Protein AF-A0A9W6Q7C3-F1 (afdb_monomer_lite)

Sequence (331 aa):
MDRQVQKTAARTGPAPRRAGKPLEFAGPAHHTVRRTAPSGGPDRRAARRWQTGAPGVTESTPYDAERSAFTRAALARLALSDTGVDLAGAASNLAITRFDDQTGPGGRVSEAAGLRAVADRLLTRAVVFERERGSSWEQIAHYLGTDPADARERFTPALDRWERAFEEPYRLDGTGRKRVPQLPTAAYDPETACRRLDLSVRLRTFVRDEHPVSGALRPGPPPGSEPPDHDLDGLVRRRSLAAFLHLLAEYARDFTATDWDAAAAHVRSTDEDDPGTWDTHPVRAASGSLRVRLANVTRDADLVRVVVTGATDAELGLRIDTLFGALGPCS

Structure (mmCIF, N/CA/C/O backbone):
data_AF-A0A9W6Q7C3-F1
#
_entry.id   AF-A0A9W6Q7C3-F1
#
loop_
_atom_site.group_PDB
_atom_site.id
_atom_site.type_symbol
_atom_site.label_atom_id
_atom_site.label_alt_id
_atom_site.label_comp_id
_atom_site.label_asym_id
_atom_site.label_entity_id
_atom_site.label_seq_id
_atom_site.pdbx_PDB_ins_code
_atom_site.Cartn_x
_atom_site.Cartn_y
_atom_site.Cartn_z
_atom_site.occupancy
_atom_site.B_iso_or_equiv
_atom_site.auth_seq_id
_atom_site.auth_comp_id
_atom_site.auth_asym_id
_atom_site.auth_atom_id
_atom_site.pdbx_PDB_model_num
ATOM 1 N N . MET A 1 1 ? -31.586 -79.348 35.096 1.00 40.94 1 MET A N 1
ATOM 2 C CA . MET A 1 1 ? -30.249 -79.887 34.772 1.00 40.94 1 MET A CA 1
ATOM 3 C C . MET A 1 1 ? -29.657 -78.904 33.781 1.00 40.94 1 MET A C 1
ATOM 5 O O . MET A 1 1 ? -30.324 -78.657 32.792 1.00 40.94 1 MET A O 1
ATOM 9 N N . ASP A 1 2 ? -28.542 -78.210 33.939 1.00 43.88 2 ASP A N 1
ATOM 10 C CA . ASP A 1 2 ? -27.482 -78.040 34.941 1.00 43.88 2 ASP A CA 1
ATOM 11 C C . ASP A 1 2 ? -26.699 -76.797 34.423 1.00 43.88 2 ASP A C 1
ATOM 13 O O . ASP A 1 2 ? -26.680 -76.567 33.216 1.00 43.88 2 ASP A O 1
ATOM 17 N N . ARG A 1 3 ? -26.290 -75.820 35.255 1.00 46.16 3 ARG A N 1
ATOM 18 C CA . ARG A 1 3 ? -24.874 -75.535 35.624 1.00 46.16 3 ARG A CA 1
ATOM 19 C C . ARG A 1 3 ? -23.889 -75.617 34.436 1.00 46.16 3 ARG A C 1
ATOM 21 O O . ARG A 1 3 ? -23.856 -76.626 33.760 1.00 46.16 3 ARG A O 1
ATOM 28 N N . GLN A 1 4 ? -22.966 -74.700 34.139 1.00 46.66 4 GLN A N 1
ATOM 29 C CA . GLN A 1 4 ? -22.159 -73.708 34.877 1.00 46.66 4 GLN A CA 1
ATOM 30 C C . GLN A 1 4 ? -21.186 -73.129 33.784 1.00 46.66 4 GLN A C 1
ATOM 32 O O . GLN A 1 4 ? -20.814 -73.882 32.894 1.00 46.66 4 GLN A O 1
ATOM 37 N N . VAL A 1 5 ? -20.827 -71.835 33.659 1.00 45.28 5 VAL A N 1
ATOM 38 C CA . VAL A 1 5 ? -19.767 -71.058 34.369 1.00 45.28 5 VAL A CA 1
ATOM 39 C C . VAL A 1 5 ? -18.721 -70.434 33.419 1.00 45.28 5 VAL A C 1
ATOM 41 O O . VAL A 1 5 ? -18.172 -71.115 32.565 1.00 45.28 5 VAL A O 1
ATOM 44 N N . GLN A 1 6 ? -18.387 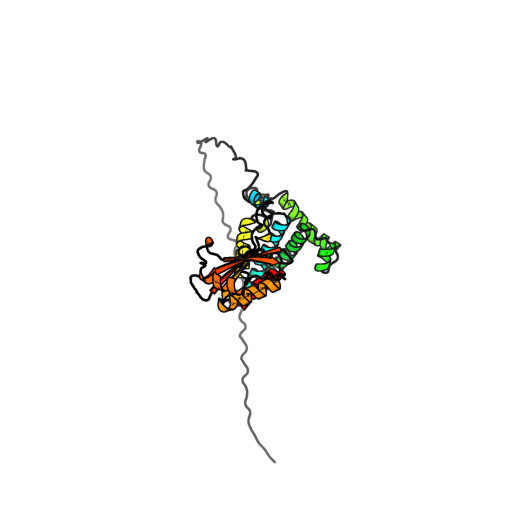-69.164 33.732 1.00 44.72 6 GLN A N 1
ATOM 45 C CA . GLN A 1 6 ? -17.181 -68.359 33.413 1.00 44.72 6 GLN A CA 1
ATOM 46 C C . GLN A 1 6 ? -17.011 -67.844 31.966 1.00 44.72 6 GLN A C 1
ATOM 48 O O . GLN A 1 6 ? -17.284 -68.544 31.011 1.00 44.72 6 GLN A O 1
ATOM 53 N N . LYS A 1 7 ? -16.539 -66.611 31.718 1.00 49.69 7 LYS A N 1
ATOM 54 C CA . LYS A 1 7 ? -15.504 -65.861 32.449 1.00 49.69 7 LYS A CA 1
ATOM 55 C C . LYS A 1 7 ? -15.612 -64.345 32.195 1.00 49.69 7 LYS A C 1
ATOM 57 O O . LYS A 1 7 ? -15.705 -63.891 31.061 1.00 49.69 7 LYS A O 1
ATOM 62 N N . THR A 1 8 ? -15.561 -63.589 33.283 1.00 43.22 8 THR A N 1
ATOM 63 C CA . THR A 1 8 ? -15.453 -62.131 33.397 1.00 43.22 8 THR A CA 1
ATOM 64 C C . THR A 1 8 ? -14.045 -61.642 33.033 1.00 43.22 8 THR A C 1
ATOM 66 O O . THR A 1 8 ? -13.059 -62.230 33.472 1.00 43.22 8 THR A O 1
ATOM 69 N N . ALA A 1 9 ? -13.942 -60.518 32.318 1.00 47.72 9 ALA A N 1
ATOM 70 C CA . ALA A 1 9 ? -12.730 -59.698 32.249 1.00 47.72 9 ALA A CA 1
ATOM 71 C C . ALA A 1 9 ? -13.115 -58.223 32.437 1.00 47.72 9 ALA A C 1
ATOM 73 O O . ALA A 1 9 ? -13.759 -57.610 31.588 1.00 47.72 9 ALA A O 1
ATOM 74 N N . ALA A 1 10 ? -12.754 -57.689 33.603 1.00 42.75 10 ALA A N 1
ATOM 75 C CA . ALA A 1 10 ? -12.946 -56.305 34.000 1.00 42.75 10 ALA A CA 1
ATOM 76 C C . ALA A 1 10 ? -11.909 -55.406 33.310 1.00 42.75 10 ALA A C 1
ATOM 78 O O . ALA A 1 10 ? -10.711 -55.680 33.367 1.00 42.75 10 ALA A O 1
ATOM 79 N N . ARG A 1 11 ? -12.367 -54.317 32.682 1.00 48.41 11 ARG A N 1
ATOM 80 C CA . ARG A 1 11 ? -11.516 -53.215 32.223 1.00 48.41 11 ARG A CA 1
ATOM 81 C C . ARG A 1 11 ? -11.550 -52.099 33.264 1.00 48.41 11 ARG A C 1
ATOM 83 O O . ARG A 1 11 ? -12.599 -51.550 33.585 1.00 48.41 11 ARG A O 1
ATOM 90 N N . THR A 1 12 ? -10.370 -51.825 33.788 1.00 53.56 12 THR A N 1
ATOM 91 C CA . THR A 1 12 ? -9.989 -50.802 34.758 1.00 53.56 12 THR A CA 1
ATOM 92 C C . THR A 1 12 ? -10.320 -49.401 34.236 1.00 53.56 12 THR A C 1
ATOM 94 O O . THR A 1 12 ? -9.837 -49.001 33.178 1.00 53.56 12 THR A O 1
ATOM 97 N N . GLY A 1 13 ? -11.145 -48.653 34.972 1.00 50.62 13 GLY A N 1
ATOM 98 C CA . GLY A 1 13 ? -11.380 -47.225 34.739 1.00 50.62 13 GLY A CA 1
ATOM 99 C C . GLY A 1 13 ? -10.267 -46.353 35.347 1.00 50.62 13 GLY A C 1
ATOM 100 O O . GLY A 1 13 ? -9.617 -46.783 36.304 1.00 50.62 13 GLY A O 1
ATOM 101 N N . PRO A 1 14 ? -10.022 -45.141 34.815 1.00 56.47 14 PRO A N 1
ATOM 102 C CA . PRO A 1 14 ? -9.002 -44.238 35.337 1.00 56.47 14 PRO A CA 1
ATOM 103 C C . PRO A 1 14 ? -9.460 -43.525 36.621 1.00 56.47 14 PRO A C 1
ATOM 105 O O . PRO A 1 14 ? -10.625 -43.170 36.786 1.00 56.47 14 PRO A O 1
ATOM 108 N N . ALA A 1 15 ? -8.502 -43.317 37.526 1.00 57.41 15 ALA A N 1
ATOM 109 C CA . ALA A 1 15 ? -8.672 -42.704 38.840 1.00 57.41 15 ALA A CA 1
ATOM 110 C C . ALA A 1 15 ? -9.066 -41.208 38.783 1.00 57.41 15 ALA A C 1
ATOM 112 O O . ALA A 1 15 ? -8.636 -40.491 37.874 1.00 57.41 15 ALA A O 1
ATOM 113 N N . PRO A 1 16 ? -9.816 -40.695 39.779 1.00 56.34 16 PRO A N 1
ATOM 114 C CA . PRO A 1 16 ? -10.181 -39.284 39.854 1.00 56.34 16 PRO A CA 1
ATOM 115 C C . PRO A 1 16 ? -8.985 -38.404 40.251 1.00 56.34 16 PRO A C 1
ATOM 117 O O . PRO A 1 16 ? -8.238 -38.698 41.188 1.00 56.34 16 PRO A O 1
ATOM 120 N N . ARG A 1 17 ? -8.821 -37.287 39.532 1.00 56.41 17 ARG A N 1
ATOM 121 C CA . ARG A 1 17 ? -7.834 -36.241 39.826 1.00 56.41 17 ARG A CA 1
ATOM 122 C C . ARG A 1 17 ? -8.166 -35.556 41.155 1.00 56.41 17 ARG A C 1
ATOM 124 O O . ARG A 1 17 ? -9.293 -35.125 41.379 1.00 56.41 17 ARG A O 1
ATOM 131 N N . ARG A 1 18 ? -7.151 -35.443 42.017 1.00 53.62 18 ARG A N 1
ATOM 132 C CA . ARG A 1 18 ? -7.185 -34.707 43.287 1.00 53.62 18 ARG A CA 1
ATOM 133 C C . ARG A 1 18 ? -7.534 -33.234 43.054 1.00 53.62 18 ARG A C 1
ATOM 135 O O . ARG A 1 18 ? -6.877 -32.563 42.262 1.00 53.62 18 ARG A O 1
ATOM 142 N N . ALA A 1 19 ? -8.515 -32.743 43.805 1.00 47.94 19 ALA A N 1
ATOM 143 C CA . ALA A 1 19 ? -8.801 -31.326 43.965 1.00 47.94 19 ALA A CA 1
ATOM 144 C C . ALA A 1 19 ? -7.599 -30.624 44.628 1.00 47.94 19 ALA A C 1
ATOM 146 O O . ALA A 1 19 ? -7.214 -30.954 45.752 1.00 47.94 19 ALA A O 1
ATOM 147 N N . GLY A 1 20 ? -6.981 -29.691 43.903 1.00 50.91 20 GLY A N 1
ATOM 148 C CA . GLY A 1 20 ? -5.984 -28.768 44.437 1.00 50.91 20 GLY A CA 1
ATOM 149 C C . GLY A 1 20 ? -6.662 -27.667 45.252 1.00 50.91 20 GLY A C 1
ATOM 150 O O . GLY A 1 20 ? -7.715 -27.164 44.869 1.00 50.91 20 GLY A O 1
ATOM 151 N N . LYS A 1 21 ? -6.057 -27.328 46.393 1.00 53.25 21 LYS A N 1
ATOM 152 C CA . LYS A 1 21 ? -6.474 -26.243 47.289 1.00 53.25 21 LYS A CA 1
ATOM 153 C C . LYS A 1 21 ? -6.472 -24.883 46.564 1.00 53.25 21 LYS A C 1
ATOM 155 O O . LYS A 1 21 ? -5.602 -24.669 45.719 1.00 53.25 21 LYS A O 1
ATOM 160 N N . PRO A 1 22 ? -7.370 -23.951 46.925 1.00 46.97 22 PRO A N 1
ATOM 161 C CA . PRO A 1 22 ? -7.311 -22.582 46.431 1.00 46.97 22 PRO A CA 1
ATOM 162 C C . PRO A 1 22 ? -6.083 -21.866 47.012 1.00 46.97 22 PRO A C 1
ATOM 164 O O . PRO A 1 22 ? -5.857 -21.895 48.221 1.00 46.97 22 PRO A O 1
ATOM 167 N N . LEU A 1 23 ? -5.283 -21.245 46.140 1.00 50.22 23 LEU A N 1
ATOM 168 C CA . LEU A 1 23 ? -4.276 -20.265 46.538 1.00 50.22 23 LEU A CA 1
ATOM 169 C C . LEU A 1 23 ? -4.989 -18.963 46.918 1.00 50.22 23 LEU A C 1
ATOM 171 O O . LEU A 1 23 ? -5.659 -18.348 46.089 1.00 50.22 23 LEU A O 1
ATOM 175 N N . GLU A 1 24 ? -4.826 -18.554 48.173 1.00 40.66 24 GLU A N 1
ATOM 176 C CA . GLU A 1 24 ? -5.159 -17.215 48.647 1.00 40.66 24 GLU A CA 1
ATOM 177 C C . GLU A 1 24 ? -4.261 -16.184 47.949 1.00 40.66 24 GLU A C 1
ATOM 179 O O . GLU A 1 24 ? -3.032 -16.233 48.036 1.00 40.66 24 GLU A O 1
ATOM 184 N N . PHE A 1 25 ? -4.884 -15.241 47.242 1.00 39.59 25 PHE A N 1
ATOM 185 C CA . PHE A 1 25 ? -4.223 -14.063 46.694 1.00 39.59 25 PHE A CA 1
ATOM 186 C C . PHE A 1 25 ? -4.007 -13.038 47.815 1.00 39.59 25 PHE A C 1
ATOM 188 O O . PHE A 1 25 ? -4.939 -12.352 48.233 1.00 39.59 25 PHE A O 1
ATOM 195 N N . ALA A 1 26 ? -2.766 -12.913 48.283 1.00 42.91 26 ALA A N 1
ATOM 196 C CA . ALA A 1 26 ? -2.329 -11.768 49.070 1.00 42.91 26 ALA A CA 1
ATOM 197 C C . ALA A 1 26 ? -2.206 -10.540 48.148 1.00 42.91 26 ALA A C 1
ATOM 199 O O . ALA A 1 26 ? -1.425 -10.539 47.195 1.00 42.91 26 ALA A O 1
ATOM 200 N N . GLY A 1 27 ? -3.010 -9.506 48.411 1.00 46.41 27 GLY A N 1
ATOM 201 C CA . GLY A 1 27 ? -2.944 -8.225 47.707 1.00 46.41 27 GLY A CA 1
ATOM 202 C C . GLY A 1 27 ? -1.646 -7.456 48.004 1.00 46.41 27 GLY A C 1
ATOM 203 O O . GLY A 1 27 ? -1.038 -7.654 49.059 1.00 46.41 27 GLY A O 1
ATOM 204 N N . PRO A 1 28 ? -1.197 -6.567 47.100 1.00 50.09 28 PRO A N 1
ATOM 205 C CA . PRO A 1 28 ? 0.040 -5.824 47.290 1.00 50.09 28 PRO A CA 1
ATOM 206 C C . PRO A 1 28 ? -0.127 -4.727 48.349 1.00 50.09 28 PRO A C 1
ATOM 208 O O . PRO A 1 28 ? -1.003 -3.866 48.261 1.00 50.09 28 PRO A O 1
ATOM 211 N N . ALA A 1 29 ? 0.756 -4.754 49.347 1.00 39.66 29 ALA A N 1
ATOM 212 C CA . ALA A 1 29 ? 0.893 -3.723 50.362 1.00 39.66 29 ALA A CA 1
ATOM 213 C C . ALA A 1 29 ? 1.388 -2.403 49.742 1.00 39.66 29 ALA A C 1
ATOM 215 O O . ALA A 1 29 ? 2.402 -2.355 49.044 1.00 39.66 29 ALA A O 1
ATOM 216 N N . HIS A 1 30 ? 0.678 -1.316 50.039 1.00 38.28 30 HIS A N 1
ATOM 217 C CA . HIS A 1 30 ? 1.091 0.046 49.727 1.00 38.28 30 HIS A CA 1
ATOM 218 C C . HIS A 1 30 ? 2.340 0.422 50.540 1.00 38.28 30 HIS A C 1
ATOM 220 O O . HIS A 1 30 ? 2.262 0.659 51.745 1.00 38.28 30 HIS A O 1
ATOM 226 N N . HIS A 1 31 ? 3.495 0.519 49.880 1.00 37.47 31 HIS A N 1
ATOM 227 C CA . HIS A 1 31 ? 4.683 1.150 50.451 1.00 37.47 31 HIS A CA 1
ATOM 228 C C . HIS A 1 31 ? 4.588 2.675 50.317 1.00 37.47 31 HIS A C 1
ATOM 230 O O . HIS A 1 31 ? 4.882 3.260 49.275 1.00 37.47 31 HIS A O 1
ATOM 236 N N . THR A 1 32 ? 4.192 3.331 51.404 1.00 37.19 32 THR A N 1
ATOM 237 C CA . THR A 1 32 ? 4.234 4.786 51.566 1.00 37.19 32 THR A CA 1
ATOM 238 C C . THR A 1 32 ? 5.675 5.221 51.849 1.00 37.19 32 THR A C 1
ATOM 240 O O . THR A 1 32 ? 6.162 5.124 52.975 1.00 37.19 32 THR A O 1
ATOM 243 N N . VAL A 1 33 ? 6.388 5.705 50.829 1.00 40.78 33 VAL A N 1
ATOM 244 C CA . VAL A 1 33 ? 7.711 6.322 51.008 1.00 40.78 33 VAL A CA 1
ATOM 245 C C . VAL A 1 33 ? 7.526 7.769 51.470 1.00 40.78 33 VAL A C 1
ATOM 247 O O . VAL A 1 33 ? 7.182 8.659 50.692 1.00 40.78 33 VAL A O 1
ATOM 250 N N . ARG A 1 34 ? 7.765 8.006 52.764 1.00 36.94 34 ARG A N 1
ATOM 251 C CA . ARG A 1 34 ? 7.947 9.339 53.359 1.00 36.94 34 ARG A CA 1
ATOM 252 C C . ARG A 1 34 ? 9.206 9.981 52.763 1.00 36.94 34 ARG A C 1
ATOM 254 O O . ARG A 1 34 ? 10.316 9.547 53.057 1.00 36.94 34 ARG A O 1
ATOM 261 N N . ARG A 1 35 ? 9.043 11.031 51.955 1.00 38.56 35 ARG A N 1
ATOM 262 C CA . ARG A 1 35 ? 10.139 11.924 51.553 1.00 38.56 35 ARG A CA 1
ATOM 263 C C . ARG A 1 35 ? 10.330 13.008 52.611 1.00 38.56 35 ARG A C 1
ATOM 265 O O . ARG A 1 35 ? 9.466 13.856 52.806 1.00 38.56 35 ARG A O 1
ATOM 272 N N . THR A 1 36 ? 11.469 12.952 53.285 1.00 41.41 36 THR A N 1
ATOM 273 C CA . THR A 1 36 ? 12.024 14.015 54.121 1.00 41.41 36 THR A CA 1
ATOM 274 C C . THR A 1 36 ? 12.584 15.134 53.239 1.00 41.41 36 THR A C 1
ATOM 276 O O . THR A 1 36 ? 13.289 14.884 52.262 1.00 41.41 36 THR A O 1
ATOM 279 N N . ALA A 1 37 ? 12.241 16.376 53.573 1.00 42.88 37 ALA A N 1
ATOM 280 C CA . ALA A 1 37 ? 12.809 17.579 52.974 1.00 42.88 37 ALA A CA 1
ATOM 281 C C . ALA A 1 37 ? 14.148 17.929 53.645 1.00 42.88 37 ALA A C 1
ATOM 283 O O . ALA A 1 37 ? 14.237 17.821 54.869 1.00 42.88 37 ALA A O 1
ATOM 284 N N . PRO A 1 38 ? 15.151 18.433 52.905 1.00 52.22 38 PRO A N 1
ATOM 285 C CA . PRO A 1 38 ? 16.214 19.221 53.497 1.00 52.22 38 PRO A CA 1
ATOM 286 C C . PRO A 1 38 ? 15.964 20.716 53.266 1.00 52.22 38 PRO A C 1
ATOM 288 O O . PRO A 1 38 ? 15.917 21.214 52.142 1.00 52.22 38 PRO A O 1
ATOM 291 N N . SER A 1 39 ? 15.817 21.423 54.382 1.00 39.31 39 SER A N 1
ATOM 292 C CA . SER A 1 39 ? 16.009 22.862 54.524 1.00 39.31 39 SER A CA 1
ATOM 293 C C . SER A 1 39 ? 17.501 23.202 54.461 1.00 39.31 39 SER A C 1
ATOM 295 O O . SER A 1 39 ? 18.286 22.576 55.174 1.00 39.31 39 SER A O 1
ATOM 297 N N . GLY A 1 40 ? 17.893 24.230 53.705 1.00 39.06 40 GLY A N 1
ATOM 298 C CA . GLY A 1 40 ? 19.254 24.762 53.806 1.00 39.06 40 GLY A CA 1
ATOM 299 C C . GLY A 1 40 ? 19.639 25.806 52.761 1.00 39.06 40 GLY A C 1
ATOM 300 O O . GLY A 1 40 ? 20.277 25.455 51.784 1.00 39.06 40 GLY A O 1
ATOM 301 N N . GLY A 1 41 ? 19.297 27.071 53.038 1.00 37.16 41 GLY A N 1
ATOM 302 C CA . GLY A 1 41 ? 20.214 28.224 52.961 1.00 37.16 41 GLY A CA 1
ATOM 303 C C . GLY A 1 41 ? 20.676 28.770 51.594 1.00 37.16 41 GLY A C 1
ATOM 304 O O . GLY A 1 41 ? 20.853 28.016 50.648 1.00 37.16 41 GLY A O 1
ATOM 305 N N . PRO A 1 42 ? 20.885 30.098 51.472 1.00 46.84 42 PRO A N 1
ATOM 306 C CA . PRO A 1 42 ? 21.023 30.786 50.191 1.00 46.84 42 PRO A CA 1
ATOM 307 C C . PRO A 1 42 ? 22.484 30.878 49.739 1.00 46.84 42 PRO A C 1
ATOM 309 O O . PRO A 1 42 ? 23.350 31.206 50.547 1.00 46.84 42 PRO A O 1
ATOM 312 N N . ASP A 1 43 ? 22.743 30.726 48.437 1.00 43.03 43 ASP A N 1
ATOM 313 C CA . ASP A 1 43 ? 24.004 31.189 47.857 1.00 43.03 43 ASP A CA 1
ATOM 314 C C . ASP A 1 43 ? 23.776 32.129 46.668 1.00 43.03 43 ASP A C 1
ATOM 316 O O . ASP A 1 43 ? 23.115 31.824 45.672 1.00 43.03 43 ASP A O 1
ATOM 320 N N . ARG A 1 44 ? 24.308 33.337 46.844 1.00 46.81 44 ARG A N 1
ATOM 321 C CA . ARG A 1 44 ? 24.350 34.428 45.882 1.00 46.81 44 ARG A CA 1
ATOM 322 C C . ARG A 1 44 ? 25.699 34.330 45.182 1.00 46.81 44 ARG A C 1
ATOM 324 O O . ARG A 1 44 ? 26.692 34.676 45.810 1.00 46.81 44 ARG A O 1
ATOM 331 N N . ARG A 1 45 ? 25.718 33.995 43.886 1.00 40.25 45 ARG A N 1
ATOM 332 C CA . ARG A 1 45 ? 26.625 34.537 42.840 1.00 40.25 45 ARG A CA 1
ATOM 333 C C . ARG A 1 45 ? 26.620 33.628 41.611 1.00 40.25 45 ARG A C 1
ATOM 335 O O . ARG A 1 45 ? 27.275 32.600 41.593 1.00 40.25 45 ARG A O 1
ATOM 342 N N . ALA A 1 46 ? 25.930 34.069 40.563 1.00 40.12 46 ALA A N 1
ATOM 343 C CA . ALA A 1 46 ? 26.412 34.076 39.177 1.00 40.12 46 ALA A CA 1
ATOM 344 C C . ALA A 1 46 ? 25.241 34.479 38.279 1.00 40.12 46 ALA A C 1
ATOM 346 O O . ALA A 1 46 ? 24.543 33.647 37.706 1.00 40.12 46 ALA A O 1
ATOM 347 N N . ALA A 1 47 ? 25.035 35.789 38.150 1.00 40.78 47 ALA A N 1
ATOM 348 C CA . ALA A 1 47 ? 24.246 36.356 37.071 1.00 40.78 47 ALA A CA 1
ATOM 349 C C . ALA A 1 47 ? 24.984 36.118 35.741 1.00 40.78 47 ALA A C 1
ATOM 351 O O . ALA A 1 47 ? 25.627 37.011 35.198 1.00 40.78 47 ALA A O 1
ATOM 352 N N . ARG A 1 48 ? 24.908 34.893 35.210 1.00 39.78 48 ARG A N 1
ATOM 353 C CA . ARG A 1 48 ? 25.039 34.678 33.771 1.00 39.78 48 ARG A CA 1
ATOM 354 C C . ARG A 1 48 ? 23.685 35.017 33.184 1.00 39.78 48 ARG A C 1
ATOM 356 O O . ARG A 1 48 ? 22.737 34.244 33.257 1.00 39.78 48 ARG A O 1
ATOM 363 N N . ARG A 1 49 ? 23.616 36.241 32.671 1.00 37.56 49 ARG A N 1
ATOM 364 C CA . ARG A 1 49 ? 22.628 36.719 31.712 1.00 37.56 49 ARG A CA 1
ATOM 365 C C . ARG A 1 49 ? 22.593 35.714 30.556 1.00 37.56 49 ARG A C 1
ATOM 367 O O . ARG A 1 49 ? 23.364 35.832 29.610 1.00 37.56 49 ARG A O 1
ATOM 374 N N . TRP A 1 50 ? 21.742 34.698 30.670 1.00 39.38 50 TRP A N 1
ATOM 375 C CA . TRP A 1 50 ? 21.307 33.909 29.531 1.00 39.38 50 TRP A CA 1
ATOM 376 C C . TRP A 1 50 ? 20.573 34.889 28.633 1.00 39.38 50 TRP A C 1
ATOM 378 O O . TRP A 1 50 ? 19.491 35.369 28.967 1.00 39.38 50 TRP A O 1
ATOM 388 N N . GLN A 1 51 ? 21.228 35.278 27.546 1.00 37.94 51 GLN A N 1
ATOM 389 C CA . GLN A 1 51 ? 20.548 35.882 26.421 1.00 37.94 51 GLN A CA 1
ATOM 390 C C . GLN A 1 51 ? 19.475 34.878 25.998 1.00 37.94 51 GLN A C 1
ATOM 392 O O . GLN A 1 51 ? 19.767 33.851 25.395 1.00 37.94 51 GLN A O 1
ATOM 397 N N . THR A 1 52 ? 18.231 35.158 26.372 1.00 39.50 52 THR A N 1
ATOM 398 C CA . THR A 1 52 ? 17.024 34.594 25.774 1.00 39.50 52 THR A CA 1
ATOM 399 C C . THR A 1 52 ? 16.924 35.103 24.339 1.00 39.50 52 THR A C 1
ATOM 401 O O . THR A 1 52 ? 16.060 35.903 24.004 1.00 39.50 52 THR A O 1
ATOM 404 N N . GLY A 1 53 ? 17.859 34.679 23.495 1.00 37.72 53 GLY A N 1
ATOM 405 C CA . GLY A 1 53 ? 17.597 34.495 22.082 1.00 37.72 53 GLY A CA 1
ATOM 406 C C . GLY A 1 53 ? 17.095 33.070 21.956 1.00 37.72 53 GLY A C 1
ATOM 407 O O . GLY A 1 53 ? 17.898 32.155 21.798 1.00 37.72 53 GLY A O 1
ATOM 408 N N . ALA A 1 54 ? 15.787 32.863 22.127 1.00 41.97 54 ALA A N 1
ATOM 409 C CA . ALA A 1 54 ? 15.183 31.619 21.676 1.00 41.97 54 ALA A CA 1
ATOM 410 C C . ALA A 1 54 ? 15.555 31.489 20.190 1.00 41.97 54 ALA A C 1
ATOM 412 O O . ALA A 1 54 ? 15.245 32.416 19.435 1.00 41.97 54 ALA A O 1
ATOM 413 N N . PRO A 1 55 ? 16.271 30.433 19.762 1.00 44.97 55 PRO A N 1
ATOM 414 C CA . PRO A 1 55 ? 16.444 30.197 18.341 1.00 44.97 55 PRO A CA 1
ATOM 415 C C . PRO A 1 55 ? 15.036 30.125 17.764 1.00 44.97 55 PRO A C 1
ATOM 417 O O . PRO A 1 55 ? 14.207 29.360 18.266 1.00 44.97 55 PRO A O 1
ATOM 420 N N . GLY A 1 56 ? 14.751 31.006 16.802 1.00 41.78 56 GLY A N 1
ATOM 421 C CA . GLY A 1 56 ? 13.482 31.020 16.098 1.00 41.78 56 GLY A CA 1
ATOM 422 C C . GLY A 1 56 ? 13.180 29.591 15.693 1.00 41.78 56 GLY A C 1
ATOM 423 O O . GLY A 1 56 ? 13.969 28.962 14.990 1.00 41.78 56 GLY A O 1
ATOM 424 N N . VAL A 1 57 ? 12.096 29.054 16.242 1.00 52.44 57 VAL A N 1
ATOM 425 C CA . VAL A 1 57 ? 11.533 27.787 15.811 1.00 52.44 57 VAL A CA 1
ATOM 426 C C . VAL A 1 57 ? 11.358 27.932 14.309 1.00 52.44 57 VAL A C 1
ATOM 428 O O . VAL A 1 57 ? 10.515 28.706 13.868 1.00 52.44 57 VAL A O 1
ATOM 431 N N . THR A 1 58 ? 12.199 27.264 13.529 1.00 47.88 58 THR A N 1
ATOM 432 C CA . THR A 1 58 ? 12.007 27.178 12.088 1.00 47.88 58 THR A CA 1
ATOM 433 C C . THR A 1 58 ? 10.591 26.644 11.877 1.00 47.88 58 THR A C 1
ATOM 435 O O . THR A 1 58 ? 10.263 25.555 12.356 1.00 47.88 58 THR A O 1
ATOM 438 N N . GLU A 1 59 ? 9.726 27.455 11.261 1.00 66.31 59 GLU A N 1
ATOM 439 C CA . GLU A 1 59 ? 8.309 27.132 11.026 1.00 66.31 59 GLU A CA 1
ATOM 440 C C . GLU A 1 59 ? 8.144 25.833 10.229 1.00 66.31 59 GLU A C 1
ATOM 442 O O . GLU A 1 59 ? 7.170 25.115 10.427 1.00 66.31 59 GLU A O 1
ATOM 447 N N . SER A 1 60 ? 9.142 25.489 9.412 1.00 71.75 60 SER A N 1
ATOM 448 C CA . SER A 1 60 ? 9.207 24.259 8.631 1.00 71.75 60 SER A CA 1
ATOM 449 C C . SER A 1 60 ? 10.165 23.245 9.261 1.00 71.75 60 SER A C 1
ATOM 451 O O . SER A 1 60 ? 11.289 23.574 9.650 1.00 71.75 60 SER A O 1
ATOM 453 N N . THR A 1 61 ? 9.740 21.989 9.319 1.00 75.06 61 THR A N 1
ATOM 454 C CA . THR A 1 61 ? 10.589 20.817 9.562 1.00 75.06 61 THR A CA 1
ATOM 455 C C . THR A 1 61 ? 11.082 20.226 8.232 1.00 75.06 61 THR A C 1
ATOM 457 O O . THR A 1 61 ? 10.467 20.481 7.195 1.00 75.06 61 THR A O 1
ATOM 460 N N . PRO A 1 62 ? 12.157 19.410 8.224 1.00 73.50 62 PRO A N 1
ATOM 461 C CA . PRO A 1 62 ? 12.599 18.701 7.015 1.00 73.50 62 PRO A CA 1
ATOM 462 C C . PRO A 1 62 ? 11.502 17.823 6.389 1.00 73.50 62 PRO A C 1
ATOM 464 O O . PRO A 1 62 ? 11.385 17.752 5.169 1.00 73.50 62 PRO A O 1
ATOM 467 N N . TYR A 1 63 ? 10.634 17.242 7.223 1.00 79.69 63 TYR A N 1
ATOM 468 C CA . TYR A 1 63 ? 9.509 16.412 6.789 1.00 79.69 63 TYR A CA 1
ATOM 469 C C . TYR A 1 63 ? 8.456 17.192 5.994 1.00 79.69 63 TYR A C 1
ATOM 471 O O . TYR A 1 63 ? 7.720 16.607 5.207 1.00 79.69 63 TYR A O 1
ATOM 479 N N . ASP A 1 64 ? 8.361 18.512 6.179 1.00 82.00 64 ASP A N 1
ATOM 480 C CA . ASP A 1 64 ? 7.393 19.334 5.449 1.00 82.00 64 ASP A CA 1
ATOM 481 C C . ASP A 1 64 ? 7.787 19.498 3.974 1.00 82.00 64 ASP A C 1
ATOM 483 O O . ASP A 1 64 ? 6.912 19.504 3.108 1.00 82.00 64 ASP A O 1
ATOM 487 N N . ALA A 1 65 ? 9.091 19.561 3.681 1.00 81.88 65 ALA A N 1
ATOM 488 C CA . ALA A 1 65 ? 9.611 19.606 2.315 1.00 81.88 65 ALA A CA 1
ATOM 489 C C . ALA A 1 65 ? 9.468 18.253 1.603 1.00 81.88 65 ALA A C 1
ATOM 491 O O . ALA A 1 65 ? 9.075 18.204 0.443 1.00 81.88 65 ALA A O 1
ATOM 492 N N . GLU A 1 66 ? 9.730 17.146 2.300 1.00 82.62 66 GLU A N 1
ATOM 493 C CA . GLU A 1 66 ? 9.508 15.807 1.743 1.00 82.62 66 GLU A CA 1
ATOM 494 C C . GLU A 1 66 ? 8.019 15.554 1.493 1.00 82.62 66 GLU A C 1
ATOM 496 O O . GLU A 1 66 ? 7.638 15.059 0.438 1.00 82.62 66 GLU A O 1
ATOM 501 N N . ARG A 1 67 ? 7.148 15.951 2.428 1.00 88.38 67 ARG A N 1
ATOM 502 C CA . ARG A 1 67 ? 5.696 15.785 2.296 1.00 88.38 67 ARG A CA 1
ATOM 503 C C . ARG A 1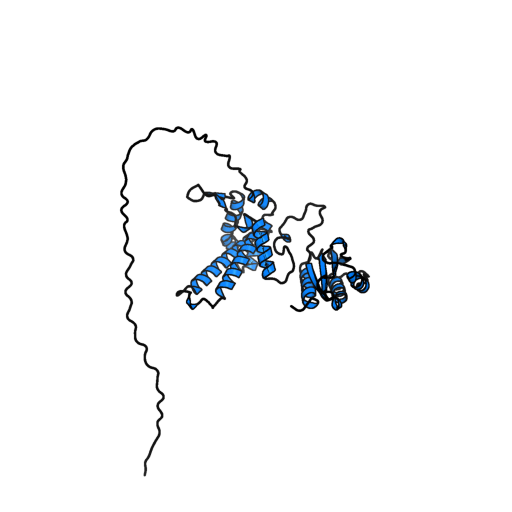 67 ? 5.105 16.605 1.153 1.00 88.38 67 ARG A C 1
ATOM 505 O O . ARG A 1 67 ? 4.185 16.123 0.499 1.00 88.38 67 ARG A O 1
ATOM 512 N N . SER A 1 68 ? 5.611 17.813 0.900 1.00 87.56 68 SER A N 1
ATOM 513 C CA . SER A 1 68 ? 5.118 18.661 -0.195 1.00 87.56 68 SER A CA 1
ATOM 514 C C . SER A 1 68 ? 5.425 18.092 -1.583 1.00 87.56 68 SER A C 1
ATOM 516 O O . SER A 1 68 ? 4.759 18.465 -2.548 1.00 87.56 68 SER A O 1
ATOM 518 N N . ALA A 1 69 ? 6.361 17.140 -1.679 1.00 89.62 69 ALA A N 1
ATOM 519 C CA . ALA A 1 69 ? 6.610 16.387 -2.899 1.00 89.62 69 ALA A CA 1
ATOM 520 C C . ALA A 1 69 ? 5.512 15.356 -3.210 1.00 89.62 69 ALA A C 1
ATOM 522 O O . ALA A 1 69 ? 5.505 14.823 -4.308 1.00 89.62 69 ALA A O 1
ATOM 523 N N . PHE A 1 70 ? 4.577 15.061 -2.301 1.00 92.12 70 PHE A N 1
ATOM 524 C CA . PHE A 1 70 ? 3.513 14.080 -2.531 1.00 92.12 70 PHE A CA 1
ATOM 525 C C . PHE A 1 70 ? 2.140 14.746 -2.617 1.00 92.12 70 PHE A C 1
ATOM 527 O O . PHE A 1 70 ? 1.821 15.687 -1.890 1.00 92.12 70 PHE A O 1
ATOM 534 N N . THR A 1 71 ? 1.269 14.202 -3.469 1.00 94.19 71 THR A N 1
ATOM 535 C CA . THR A 1 71 ? -0.150 14.578 -3.453 1.00 94.19 71 THR A CA 1
ATOM 536 C C . THR A 1 71 ? -0.827 14.042 -2.187 1.00 94.19 71 THR A C 1
ATOM 538 O O . THR A 1 71 ? -0.405 13.035 -1.612 1.00 94.19 71 THR A O 1
ATOM 541 N N . ARG A 1 72 ? -1.934 14.663 -1.761 1.00 95.31 72 ARG A N 1
ATOM 542 C CA . ARG A 1 72 ? -2.711 14.170 -0.608 1.00 95.31 72 ARG A CA 1
ATOM 543 C C . ARG A 1 72 ? -3.204 12.732 -0.808 1.00 95.31 72 ARG A C 1
ATOM 545 O O . ARG A 1 72 ? -3.137 11.933 0.125 1.00 95.31 72 ARG A O 1
ATOM 552 N N . ALA A 1 73 ? -3.607 12.376 -2.029 1.00 96.12 73 ALA A N 1
ATOM 553 C CA . ALA A 1 73 ? -3.990 11.011 -2.379 1.00 96.12 73 ALA A CA 1
ATOM 554 C C . ALA A 1 73 ? -2.817 10.024 -2.245 1.00 96.12 73 ALA A C 1
ATOM 556 O O . ALA A 1 73 ? -3.002 8.933 -1.703 1.00 96.12 73 ALA A O 1
ATOM 557 N N . ALA A 1 74 ? -1.602 10.410 -2.653 1.00 96.00 74 ALA A N 1
ATOM 558 C CA . ALA A 1 74 ? -0.410 9.580 -2.479 1.00 96.00 74 ALA A CA 1
ATOM 559 C C . ALA A 1 74 ? -0.071 9.365 -0.993 1.00 96.00 74 ALA A C 1
ATOM 561 O O . ALA A 1 74 ? 0.158 8.232 -0.566 1.00 96.00 74 ALA A O 1
ATOM 562 N N . LEU A 1 75 ? -0.140 10.418 -0.172 1.00 97.06 75 LEU A N 1
ATOM 563 C CA . LEU A 1 75 ? 0.058 10.318 1.280 1.00 97.06 75 LEU A CA 1
ATOM 564 C C . LEU A 1 75 ? -1.006 9.433 1.951 1.00 97.06 75 LEU A C 1
ATOM 566 O O . LEU A 1 75 ? -0.689 8.628 2.831 1.00 97.06 75 LEU A O 1
ATOM 570 N N . ALA A 1 76 ? -2.268 9.535 1.523 1.00 97.94 76 ALA A N 1
ATOM 571 C CA . ALA A 1 76 ? -3.336 8.660 1.999 1.00 97.94 76 ALA A CA 1
ATOM 572 C C . ALA A 1 76 ? -3.092 7.197 1.589 1.00 97.94 76 ALA A C 1
ATOM 574 O O . ALA A 1 76 ? -3.286 6.287 2.401 1.00 97.94 76 ALA A O 1
ATOM 575 N N . ARG A 1 77 ? -2.595 6.961 0.366 1.00 97.94 77 ARG A N 1
ATOM 576 C CA . ARG A 1 77 ? -2.231 5.624 -0.120 1.00 97.94 77 ARG A CA 1
ATOM 577 C C . ARG A 1 77 ? -1.071 5.016 0.667 1.00 97.94 77 ARG A C 1
ATOM 579 O O . ARG A 1 77 ? -1.136 3.819 0.956 1.00 97.94 77 ARG A O 1
ATOM 586 N N . LEU A 1 78 ? -0.070 5.814 1.056 1.00 97.56 78 LEU A N 1
ATOM 587 C CA . LEU A 1 78 ? 1.017 5.390 1.950 1.00 97.56 78 LEU A CA 1
ATOM 588 C C . LEU A 1 78 ? 0.483 4.997 3.327 1.00 97.56 78 LEU A C 1
ATOM 590 O O . LEU A 1 78 ? 0.772 3.901 3.800 1.00 97.56 78 LEU A O 1
ATOM 594 N N . ALA A 1 79 ? -0.354 5.835 3.945 1.00 98.19 79 ALA A N 1
ATOM 595 C CA . ALA A 1 79 ? -0.970 5.521 5.236 1.00 98.19 79 ALA A CA 1
ATOM 596 C C . ALA A 1 79 ? -1.835 4.245 5.189 1.00 98.19 79 ALA A C 1
ATOM 598 O O . ALA A 1 79 ? -1.869 3.478 6.158 1.00 98.19 79 ALA A O 1
ATOM 599 N N . LEU A 1 80 ? -2.516 4.005 4.063 1.00 98.50 80 LEU A N 1
ATOM 600 C CA . LEU A 1 80 ? -3.253 2.771 3.797 1.00 98.50 80 LEU A CA 1
ATOM 601 C C . LEU A 1 80 ? -2.316 1.559 3.676 1.00 98.50 80 LEU A C 1
ATOM 603 O O . LEU A 1 80 ? -2.526 0.575 4.383 1.00 98.50 80 LEU A O 1
ATOM 607 N N . SER A 1 81 ? -1.276 1.631 2.832 1.00 97.94 81 SER A N 1
ATOM 608 C CA . SER A 1 81 ? -0.275 0.558 2.683 1.00 97.94 81 SER A CA 1
ATOM 609 C C . SER A 1 81 ? 0.369 0.198 4.016 1.00 97.94 81 SER A C 1
ATOM 611 O O . SER A 1 81 ? 0.506 -0.979 4.336 1.00 97.94 81 SER A O 1
ATOM 613 N N . ASP A 1 82 ? 0.718 1.211 4.804 1.00 98.12 82 ASP A N 1
ATOM 614 C CA . ASP A 1 82 ? 1.363 1.039 6.098 1.00 98.12 82 ASP A CA 1
ATOM 615 C C . ASP A 1 82 ? 0.498 0.266 7.085 1.00 98.12 82 ASP A C 1
ATOM 617 O O . ASP A 1 82 ? 0.913 -0.749 7.643 1.00 98.12 82 ASP A O 1
ATOM 621 N N . THR A 1 83 ? -0.765 0.676 7.199 1.00 98.38 83 THR A N 1
ATOM 622 C CA . THR A 1 83 ? -1.737 -0.030 8.039 1.00 98.38 83 THR A CA 1
ATOM 623 C C . THR A 1 83 ? -1.980 -1.459 7.526 1.00 98.38 83 THR A C 1
ATOM 625 O O . THR A 1 83 ? -2.255 -2.362 8.315 1.00 98.38 83 THR A O 1
ATOM 628 N N . GLY A 1 84 ? -1.859 -1.690 6.214 1.00 97.62 84 GLY A N 1
ATOM 629 C CA . GLY A 1 84 ? -1.955 -3.020 5.608 1.00 97.62 84 GLY A CA 1
ATOM 630 C C . GLY A 1 84 ? -0.789 -3.933 5.992 1.00 97.62 84 GLY A C 1
ATOM 631 O O . GLY A 1 84 ? -1.004 -5.096 6.336 1.00 97.62 84 GLY A O 1
ATOM 632 N N . VAL A 1 85 ? 0.440 -3.407 5.999 1.00 96.44 85 VAL A N 1
ATOM 633 C CA . VAL A 1 85 ? 1.630 -4.143 6.457 1.00 96.44 85 VAL A CA 1
ATOM 634 C C . VAL A 1 85 ? 1.526 -4.488 7.942 1.00 96.44 85 VAL A C 1
ATOM 636 O O . VAL A 1 85 ? 1.824 -5.632 8.301 1.00 96.44 85 VAL A O 1
ATOM 639 N N . ASP A 1 86 ? 1.042 -3.558 8.768 1.00 96.31 86 ASP A N 1
ATOM 640 C CA . ASP A 1 86 ? 0.766 -3.794 10.190 1.00 96.31 86 ASP A CA 1
ATOM 641 C C . ASP A 1 86 ? -0.282 -4.897 10.390 1.00 96.31 86 ASP A C 1
ATOM 643 O O . ASP A 1 86 ? -0.085 -5.794 11.212 1.00 96.31 86 ASP A O 1
ATOM 647 N N . LEU A 1 87 ? -1.380 -4.874 9.619 1.00 97.75 87 LEU A N 1
ATOM 648 C CA . LEU A 1 87 ? -2.426 -5.899 9.690 1.00 97.75 87 LEU A CA 1
ATOM 649 C C . LEU A 1 87 ? -1.875 -7.283 9.335 1.00 97.75 87 LEU A C 1
ATOM 651 O O . LEU A 1 87 ? -2.112 -8.246 10.064 1.00 97.75 87 LEU A O 1
ATOM 655 N N . ALA A 1 88 ? -1.112 -7.379 8.245 1.00 96.25 88 ALA A N 1
ATOM 656 C CA . ALA A 1 88 ? -0.480 -8.625 7.825 1.00 96.25 88 ALA A CA 1
ATOM 657 C C . ALA A 1 88 ? 0.518 -9.142 8.875 1.00 96.25 88 ALA A C 1
ATOM 659 O O . ALA A 1 88 ? 0.557 -10.342 9.149 1.00 96.25 88 ALA A O 1
ATOM 660 N N . GLY A 1 89 ? 1.296 -8.249 9.497 1.00 95.25 89 GLY A N 1
ATOM 661 C CA . GLY A 1 89 ? 2.206 -8.595 10.591 1.00 95.25 89 GLY A CA 1
ATOM 662 C C . GLY A 1 89 ? 1.466 -9.120 11.824 1.00 95.25 89 GLY A C 1
ATOM 663 O O . GLY A 1 89 ? 1.819 -10.174 12.351 1.00 95.25 89 GLY A O 1
ATOM 664 N N . ALA A 1 90 ? 0.396 -8.440 12.243 1.00 95.44 90 ALA A N 1
ATOM 665 C CA . ALA A 1 90 ? -0.442 -8.875 13.358 1.00 95.44 90 ALA A CA 1
ATOM 666 C C . ALA A 1 90 ? -1.102 -10.240 13.089 1.00 95.44 90 ALA A C 1
ATOM 668 O O . ALA A 1 90 ? -1.087 -11.108 13.960 1.00 95.44 90 ALA A O 1
ATOM 669 N N . ALA A 1 91 ? -1.622 -10.461 11.877 1.00 96.94 91 ALA A N 1
ATOM 670 C CA . ALA A 1 91 ? -2.206 -11.742 11.480 1.00 96.94 91 ALA A CA 1
ATOM 671 C C . ALA A 1 91 ? -1.157 -12.865 11.455 1.00 96.94 91 ALA A C 1
ATOM 673 O O . ALA A 1 91 ? -1.414 -13.962 11.948 1.00 96.94 91 ALA A O 1
ATOM 674 N N . SER A 1 92 ? 0.041 -12.575 10.937 1.00 94.69 92 SER A N 1
ATOM 675 C CA . SER A 1 92 ? 1.153 -13.532 10.903 1.00 94.69 92 SER A CA 1
ATOM 676 C C . SER A 1 92 ? 1.579 -13.941 12.312 1.00 94.69 92 SER A C 1
ATOM 678 O O . SER A 1 92 ? 1.774 -15.125 12.565 1.00 94.69 92 SER A O 1
ATOM 680 N N . ASN A 1 93 ? 1.662 -12.990 13.248 1.00 92.44 93 ASN A N 1
ATOM 681 C CA . ASN A 1 93 ? 1.999 -13.275 14.644 1.00 92.44 93 ASN A CA 1
ATOM 682 C C . ASN A 1 93 ? 0.938 -14.143 15.335 1.00 92.44 93 ASN A C 1
ATOM 684 O O . ASN A 1 93 ? 1.289 -15.063 16.072 1.00 92.44 93 ASN A O 1
ATOM 688 N N . LEU A 1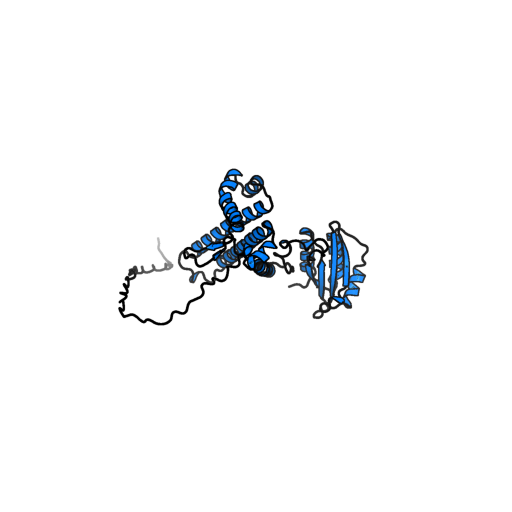 94 ? -0.346 -13.890 15.062 1.00 95.25 94 LEU A N 1
ATOM 689 C CA . LEU A 1 94 ? -1.447 -14.688 15.606 1.00 95.25 94 LEU A CA 1
ATOM 690 C C . LEU A 1 94 ? -1.413 -16.146 15.111 1.00 95.25 94 LEU A C 1
ATOM 692 O O . LEU A 1 94 ? -1.822 -17.048 15.835 1.00 95.25 94 LEU A O 1
ATOM 696 N N . ALA A 1 95 ? -0.900 -16.393 13.902 1.00 95.56 95 ALA A N 1
ATOM 697 C CA . ALA A 1 95 ? -0.767 -17.739 13.342 1.00 95.56 95 ALA A CA 1
ATOM 698 C C . ALA A 1 95 ? 0.365 -18.573 13.983 1.00 95.56 95 ALA A C 1
ATOM 700 O O . ALA A 1 95 ? 0.408 -19.791 13.805 1.00 95.56 95 ALA A O 1
ATOM 701 N N . ILE A 1 96 ? 1.292 -17.952 14.726 1.00 93.88 96 ILE A N 1
ATOM 702 C CA . ILE A 1 96 ? 2.419 -18.652 15.356 1.00 93.88 96 ILE A CA 1
ATOM 703 C C . ILE A 1 96 ? 1.939 -19.373 16.617 1.00 93.88 96 ILE A C 1
ATOM 705 O O . ILE A 1 96 ? 1.733 -18.748 17.652 1.00 93.88 96 ILE A O 1
ATOM 709 N N . THR A 1 97 ? 1.861 -20.702 16.575 1.00 95.94 97 THR A N 1
ATOM 710 C CA . THR A 1 97 ? 1.421 -21.541 17.711 1.00 95.94 97 THR A CA 1
ATOM 711 C C . THR A 1 97 ? 2.529 -21.860 18.718 1.00 95.94 97 THR A C 1
ATOM 713 O O . THR A 1 97 ? 2.262 -22.255 19.849 1.00 95.94 97 THR A O 1
ATOM 716 N N . ARG A 1 98 ? 3.801 -21.666 18.340 1.00 95.31 98 ARG A N 1
ATOM 717 C CA . ARG A 1 98 ? 4.978 -22.065 19.139 1.00 95.31 98 ARG A CA 1
ATOM 718 C C . ARG A 1 98 ? 5.026 -21.460 20.550 1.00 95.31 98 ARG A C 1
ATOM 720 O O . ARG A 1 98 ? 5.716 -22.008 21.400 1.00 95.31 98 ARG A O 1
ATOM 727 N N . PHE A 1 99 ? 4.337 -20.345 20.776 1.00 91.12 99 PHE A N 1
ATOM 728 C CA . PHE A 1 99 ? 4.354 -19.591 22.034 1.00 91.12 99 PHE A CA 1
ATOM 729 C C . PHE A 1 99 ? 2.996 -19.607 22.759 1.00 91.12 99 PHE A C 1
ATOM 731 O O . PHE A 1 99 ? 2.740 -18.771 23.627 1.00 91.12 99 PHE A O 1
ATOM 738 N N . ASP A 1 100 ? 2.103 -20.539 22.405 1.00 94.00 100 ASP A N 1
ATOM 739 C CA . ASP A 1 100 ? 0.790 -20.672 23.051 1.00 94.00 100 ASP A CA 1
ATOM 740 C C . ASP A 1 100 ? 0.902 -20.960 24.553 1.00 94.00 100 ASP A C 1
ATOM 742 O O . ASP A 1 100 ? 0.130 -20.426 25.344 1.00 94.00 100 ASP A O 1
ATOM 746 N N . ASP A 1 101 ? 1.892 -21.754 24.964 1.00 93.81 101 ASP A N 1
ATOM 747 C CA . ASP A 1 101 ? 2.161 -22.101 26.364 1.00 93.81 101 ASP A CA 1
ATOM 748 C C . ASP A 1 101 ? 2.670 -20.914 27.200 1.00 93.81 101 ASP A C 1
ATOM 750 O O . ASP A 1 101 ? 2.492 -20.883 28.418 1.00 93.81 101 ASP A O 1
ATOM 754 N N . GLN A 1 102 ? 3.270 -19.919 26.543 1.00 93.62 102 GLN A N 1
ATOM 755 C CA . GLN A 1 102 ? 3.728 -18.662 27.144 1.00 93.62 102 GLN A CA 1
ATOM 756 C C . GLN A 1 102 ? 2.634 -17.587 27.158 1.00 93.62 102 GLN A C 1
ATOM 758 O O . GLN A 1 102 ? 2.771 -16.557 27.822 1.00 93.62 102 GLN A O 1
ATOM 763 N N . THR A 1 103 ? 1.536 -17.821 26.440 1.00 91.81 103 THR A N 1
ATOM 764 C CA . THR A 1 103 ? 0.415 -16.894 26.346 1.00 91.81 103 THR A CA 1
ATOM 765 C C . THR A 1 103 ? -0.546 -17.160 27.501 1.00 91.81 103 THR A C 1
ATOM 767 O O . THR A 1 103 ? -1.214 -18.190 27.556 1.00 91.81 103 THR A O 1
ATOM 770 N N . GLY A 1 104 ? -0.626 -16.226 28.454 1.00 93.56 104 GLY A N 1
ATOM 771 C CA . GLY A 1 104 ? -1.546 -16.345 29.589 1.00 93.56 104 GLY A CA 1
ATOM 772 C C . GLY A 1 104 ? -3.018 -16.507 29.156 1.00 93.56 104 GLY A C 1
ATOM 773 O O . GLY A 1 104 ? -3.371 -16.186 28.014 1.00 93.56 104 GLY A O 1
ATOM 774 N N . PRO A 1 105 ? -3.912 -16.970 30.054 1.00 94.56 105 PRO A N 1
ATOM 775 C CA . PRO A 1 105 ? -5.332 -17.129 29.746 1.00 94.56 105 PRO A CA 1
ATOM 776 C C . PRO A 1 105 ? -5.934 -15.872 29.101 1.00 94.56 105 PRO A C 1
ATOM 778 O O . PRO A 1 105 ? -5.806 -14.769 29.628 1.00 94.56 105 PRO A O 1
ATOM 781 N N . GLY A 1 106 ? -6.583 -16.038 27.946 1.00 95.00 106 GLY A N 1
ATOM 782 C CA . GLY A 1 106 ? -7.186 -14.937 27.185 1.00 95.00 106 GLY A CA 1
ATOM 783 C C . GLY A 1 106 ? -6.229 -14.155 26.274 1.00 95.00 106 GLY A C 1
ATOM 784 O O . GLY A 1 106 ? -6.699 -13.300 25.525 1.00 95.00 106 GLY A O 1
ATOM 785 N N . GLY A 1 107 ? -4.925 -14.455 26.256 1.00 95.06 107 GLY A N 1
ATOM 786 C CA . GLY A 1 107 ? -3.965 -13.723 25.422 1.00 95.06 107 GLY A CA 1
ATOM 787 C C . GLY A 1 107 ? -4.280 -13.789 23.923 1.00 95.06 107 GLY A C 1
ATOM 788 O O . GLY A 1 107 ? -4.307 -12.749 23.273 1.00 95.06 107 GLY A O 1
ATOM 789 N N . ARG A 1 108 ? -4.682 -14.953 23.390 1.00 94.88 108 ARG A N 1
ATOM 790 C CA . ARG A 1 108 ? -5.109 -15.078 21.978 1.00 94.88 108 ARG A CA 1
ATOM 791 C C . ARG A 1 108 ? -6.376 -14.290 21.643 1.00 94.88 108 ARG A C 1
ATOM 793 O O . ARG A 1 108 ? -6.495 -13.755 20.546 1.00 94.88 108 ARG A O 1
ATOM 800 N N . VAL A 1 109 ? -7.305 -14.163 22.592 1.00 97.00 109 VAL A N 1
ATOM 801 C CA . VAL A 1 109 ? -8.496 -13.312 22.423 1.00 97.00 109 VAL A CA 1
ATOM 802 C C . VAL A 1 109 ? -8.095 -11.834 22.402 1.00 97.00 109 VAL A C 1
ATOM 804 O O . VAL A 1 109 ? -8.599 -11.081 21.572 1.00 97.00 109 VAL A O 1
ATOM 807 N N . SER A 1 110 ? -7.160 -11.426 23.267 1.00 96.31 110 SER A N 1
ATOM 808 C CA . SER A 1 110 ? -6.599 -10.068 23.279 1.00 96.31 110 SER A CA 1
ATOM 809 C C . SER A 1 110 ? -5.892 -9.730 21.960 1.00 96.31 110 SER A C 1
ATOM 811 O O . SER A 1 110 ? -6.143 -8.677 21.372 1.00 96.31 110 SER A O 1
ATOM 813 N N . GLU A 1 111 ? -5.079 -10.648 21.433 1.00 96.31 111 GLU A N 1
ATOM 814 C CA . GLU A 1 111 ? -4.423 -10.491 20.129 1.00 96.31 111 GLU A CA 1
ATOM 815 C C . GLU A 1 111 ? -5.435 -10.393 18.979 1.00 96.31 111 GLU A C 1
ATOM 817 O O . GLU A 1 111 ? -5.326 -9.493 18.146 1.00 96.31 111 GLU A O 1
ATOM 822 N N . ALA A 1 112 ? -6.462 -11.251 18.958 1.00 97.56 112 ALA A N 1
ATOM 823 C CA . ALA A 1 112 ? -7.526 -11.195 17.955 1.00 97.56 112 ALA A CA 1
ATOM 824 C C . ALA A 1 112 ? -8.328 -9.879 18.023 1.00 97.56 112 ALA A C 1
ATOM 826 O O . ALA A 1 112 ? -8.675 -9.302 16.989 1.00 97.56 112 ALA A O 1
ATOM 827 N N . ALA A 1 113 ? -8.587 -9.359 19.226 1.00 98.00 113 ALA A N 1
ATOM 828 C CA . ALA A 1 113 ? -9.203 -8.046 19.405 1.00 98.00 113 ALA A CA 1
ATOM 829 C C . ALA A 1 113 ? -8.296 -6.916 18.881 1.00 98.00 113 ALA A C 1
ATOM 831 O O . ALA A 1 113 ? -8.775 -5.993 18.218 1.00 98.00 113 ALA A O 1
ATOM 832 N N . GLY A 1 114 ? -6.983 -7.015 19.112 1.00 97.31 114 GLY A N 1
ATOM 833 C CA . GLY A 1 114 ? -5.986 -6.115 18.535 1.00 97.31 114 GLY A CA 1
ATOM 834 C C . GLY A 1 114 ? -5.981 -6.148 17.004 1.00 97.31 114 GLY A C 1
ATOM 835 O O . GLY A 1 114 ? -6.009 -5.091 16.372 1.00 97.31 114 GLY A O 1
ATOM 836 N N . LEU A 1 115 ? -6.030 -7.343 16.407 1.00 98.00 115 LEU A N 1
ATOM 837 C CA . LEU A 1 115 ? -6.111 -7.535 14.958 1.00 98.00 115 LEU A CA 1
ATOM 838 C C . LEU A 1 115 ? -7.357 -6.860 14.368 1.00 98.00 115 LEU A C 1
ATOM 840 O O . LEU A 1 115 ? -7.247 -6.110 13.397 1.00 98.00 115 LEU A O 1
ATOM 844 N N . ARG A 1 116 ? -8.526 -7.048 14.997 1.00 98.38 116 ARG A N 1
ATOM 845 C CA . ARG A 1 116 ? -9.768 -6.361 14.607 1.00 98.38 116 ARG A CA 1
ATOM 846 C C . ARG A 1 116 ? -9.606 -4.840 14.646 1.00 98.38 116 ARG A C 1
ATOM 848 O O . ARG A 1 116 ? -9.986 -4.167 13.695 1.00 98.38 116 ARG A O 1
ATOM 855 N N . ALA A 1 117 ? -8.989 -4.296 15.695 1.00 98.12 117 ALA A N 1
ATOM 856 C CA . ALA A 1 117 ? -8.758 -2.857 15.795 1.00 98.12 117 ALA A CA 1
ATOM 857 C C . ALA A 1 117 ? -7.819 -2.320 14.695 1.00 98.12 117 ALA A C 1
ATOM 859 O O . ALA A 1 117 ? -7.975 -1.177 14.263 1.00 98.12 117 ALA A O 1
ATOM 860 N N . VAL A 1 118 ? -6.840 -3.110 14.234 1.00 98.12 118 VAL A N 1
ATOM 861 C CA . VAL A 1 118 ? -6.001 -2.751 13.074 1.00 98.12 118 VAL A CA 1
ATOM 862 C C . VAL A 1 118 ? -6.829 -2.788 11.785 1.00 98.12 118 VAL A C 1
ATOM 864 O O . VAL A 1 118 ? -6.735 -1.857 10.988 1.00 98.12 118 VAL A O 1
ATOM 867 N N . ALA A 1 119 ? -7.682 -3.800 11.602 1.00 98.50 119 ALA A N 1
ATOM 868 C CA . ALA A 1 119 ? -8.561 -3.912 10.437 1.00 98.50 119 ALA A CA 1
ATOM 869 C C . ALA A 1 119 ? -9.561 -2.744 10.343 1.00 98.50 119 ALA A C 1
ATOM 871 O O . ALA A 1 119 ? -9.736 -2.162 9.273 1.00 98.50 119 ALA A O 1
ATOM 872 N N . ASP A 1 120 ? -10.142 -2.319 11.468 1.00 98.50 120 ASP A N 1
ATOM 873 C CA . ASP A 1 120 ? -11.027 -1.148 11.518 1.00 98.50 120 ASP A CA 1
ATOM 874 C C . ASP A 1 120 ? -10.282 0.148 11.132 1.00 98.50 120 ASP A C 1
ATOM 876 O O . ASP A 1 120 ? -10.813 1.011 10.418 1.00 98.50 120 ASP A O 1
ATOM 880 N N . ARG A 1 121 ? -9.012 0.285 11.550 1.00 98.31 121 ARG A N 1
ATOM 881 C CA . ARG A 1 121 ? -8.151 1.392 11.100 1.00 98.31 121 ARG A CA 1
ATOM 882 C C . ARG A 1 121 ? -7.854 1.302 9.608 1.00 98.31 121 ARG A C 1
ATOM 884 O O . ARG A 1 121 ? -7.908 2.335 8.946 1.00 98.31 121 ARG A O 1
ATOM 891 N N . LEU A 1 122 ? -7.577 0.110 9.079 1.00 98.62 122 LEU A N 1
ATOM 892 C CA . LEU A 1 122 ? -7.327 -0.104 7.652 1.00 98.62 122 LEU A CA 1
ATOM 893 C C . LEU A 1 122 ? -8.523 0.352 6.812 1.00 98.62 122 LEU A C 1
ATOM 895 O O . LEU A 1 122 ? -8.343 1.131 5.879 1.00 98.62 122 LEU A O 1
ATOM 899 N N . LEU A 1 123 ? -9.738 -0.052 7.195 1.00 98.75 123 LEU A N 1
ATOM 900 C CA . LEU A 1 123 ? -10.970 0.368 6.526 1.00 98.75 123 LEU A CA 1
ATOM 901 C C . LEU A 1 123 ? -11.121 1.893 6.530 1.00 98.75 123 LEU A C 1
ATOM 903 O O . LEU A 1 123 ? -11.419 2.501 5.506 1.00 98.75 123 LEU A O 1
ATOM 907 N N . THR A 1 124 ? -10.839 2.525 7.671 1.00 98.75 124 THR A N 1
ATOM 908 C CA . THR A 1 124 ? -10.855 3.988 7.784 1.00 98.75 124 THR A CA 1
ATOM 909 C C . THR A 1 124 ? -9.842 4.640 6.834 1.00 98.75 124 THR A C 1
ATOM 911 O O . THR A 1 124 ? -10.168 5.625 6.177 1.00 98.75 124 THR A O 1
ATOM 914 N N . ARG A 1 125 ? -8.619 4.096 6.717 1.00 98.62 125 ARG A N 1
ATOM 915 C CA . ARG A 1 125 ? -7.604 4.601 5.770 1.00 98.62 125 ARG A CA 1
ATOM 916 C C . ARG A 1 125 ? -8.012 4.403 4.316 1.00 98.62 125 ARG A C 1
ATOM 918 O O . ARG A 1 125 ? -7.742 5.287 3.511 1.00 98.62 125 ARG A O 1
ATOM 925 N N . ALA A 1 126 ? -8.671 3.293 3.997 1.00 98.75 126 ALA A N 1
ATOM 926 C CA . ALA A 1 126 ? -9.165 3.024 2.652 1.00 98.75 126 ALA A CA 1
ATOM 927 C C . ALA A 1 126 ? -10.218 4.057 2.240 1.00 98.75 126 ALA A C 1
ATOM 929 O O . ALA A 1 126 ? -10.108 4.634 1.165 1.00 98.75 126 ALA A O 1
ATOM 930 N N . VAL A 1 127 ? -11.165 4.378 3.129 1.00 98.69 127 VAL A N 1
ATOM 931 C CA . VAL A 1 127 ? -12.166 5.428 2.879 1.00 98.69 127 VAL A CA 1
ATOM 932 C C . VAL A 1 127 ? -11.509 6.799 2.694 1.00 98.69 127 VAL A C 1
ATOM 934 O O . VAL A 1 127 ? -11.861 7.512 1.760 1.00 98.69 127 VAL A O 1
ATOM 937 N N . VAL A 1 128 ? -10.531 7.165 3.533 1.00 98.69 128 VAL A N 1
ATOM 938 C CA . VAL A 1 128 ? -9.781 8.426 3.368 1.00 98.69 128 VAL A CA 1
ATOM 939 C C . VAL A 1 128 ? -9.079 8.474 2.008 1.00 98.69 128 VAL A C 1
ATOM 941 O O . VAL A 1 128 ? -9.201 9.465 1.297 1.00 98.69 128 VAL A O 1
ATOM 944 N N . PHE A 1 129 ? -8.394 7.399 1.613 1.00 98.50 129 PHE A N 1
ATOM 945 C CA . PHE A 1 129 ? -7.738 7.312 0.308 1.00 98.50 129 PHE A CA 1
ATOM 946 C C . PHE A 1 129 ? -8.731 7.435 -0.857 1.00 98.50 129 PHE A C 1
ATOM 948 O O . PHE A 1 129 ? -8.499 8.226 -1.769 1.00 98.50 129 PHE A O 1
ATOM 955 N N . GLU A 1 130 ? -9.852 6.714 -0.807 1.00 98.44 130 GLU A N 1
ATOM 956 C CA . GLU A 1 130 ? -10.897 6.770 -1.834 1.00 98.44 130 GLU A CA 1
ATOM 957 C C . GLU A 1 130 ? -11.508 8.174 -1.958 1.00 98.44 130 GLU A C 1
ATOM 959 O O . GLU A 1 130 ? -11.744 8.669 -3.060 1.00 98.44 130 GLU A O 1
ATOM 964 N N . ARG A 1 131 ? -11.683 8.881 -0.839 1.00 98.44 131 ARG A N 1
ATOM 965 C CA . ARG A 1 131 ? -12.142 10.275 -0.853 1.00 98.44 131 ARG A CA 1
ATOM 966 C C . ARG A 1 131 ? -11.112 11.232 -1.453 1.00 98.44 131 ARG A C 1
ATOM 968 O O . ARG A 1 131 ? -11.498 12.087 -2.243 1.00 98.44 131 ARG A O 1
ATOM 975 N N . GLU A 1 132 ? -9.827 11.066 -1.146 1.00 97.81 132 GLU A N 1
ATOM 976 C CA . GLU A 1 132 ? -8.743 11.892 -1.709 1.00 97.81 132 GLU A CA 1
ATOM 977 C C . GLU A 1 132 ? -8.560 11.702 -3.224 1.00 97.81 132 GLU A C 1
ATOM 979 O O . GLU A 1 132 ? -8.141 12.628 -3.913 1.00 97.81 132 GLU A O 1
ATOM 984 N N . ARG A 1 133 ? -8.912 10.531 -3.772 1.00 95.50 133 ARG A N 1
ATOM 985 C CA . ARG A 1 133 ? -8.932 10.290 -5.230 1.00 95.50 133 ARG A CA 1
ATOM 986 C C . ARG A 1 133 ? -10.268 10.629 -5.907 1.00 95.50 133 ARG A C 1
ATOM 988 O O . ARG A 1 133 ? -10.416 10.368 -7.099 1.00 95.50 133 ARG A O 1
ATOM 995 N N . GLY A 1 134 ? -11.228 11.188 -5.167 1.00 97.38 134 GLY A N 1
ATOM 996 C CA . GLY A 1 134 ? -12.481 11.724 -5.707 1.00 97.38 134 GLY A CA 1
ATOM 997 C C . GLY A 1 134 ? -13.694 10.788 -5.690 1.00 97.38 134 GLY A C 1
ATOM 998 O O . GLY A 1 134 ? -14.734 11.166 -6.227 1.00 97.38 134 GLY A O 1
ATOM 999 N N . SER A 1 135 ? -13.617 9.608 -5.069 1.00 97.94 135 SER A N 1
ATOM 1000 C CA . SER A 1 135 ? -14.757 8.682 -4.982 1.00 97.94 135 SER A CA 1
ATOM 1001 C C . SER A 1 135 ? -15.906 9.291 -4.169 1.00 97.94 135 SER A C 1
ATOM 1003 O O . SER A 1 135 ? -15.697 9.868 -3.100 1.00 97.94 135 SER A O 1
ATOM 1005 N N . SER A 1 136 ? -17.135 9.167 -4.666 1.00 98.25 136 SER A N 1
ATOM 1006 C CA . SER A 1 136 ? -18.362 9.646 -4.010 1.00 98.25 136 SER A CA 1
ATOM 1007 C C . SER A 1 136 ? -18.773 8.773 -2.814 1.00 98.25 136 SER A C 1
ATOM 1009 O O . SER A 1 136 ? -18.322 7.633 -2.674 1.00 98.25 136 SER A O 1
ATOM 1011 N N . TRP A 1 137 ? -19.643 9.291 -1.940 1.00 98.50 137 TRP A N 1
ATOM 1012 C CA . TRP A 1 137 ? -20.167 8.508 -0.814 1.00 98.50 137 TRP A CA 1
ATOM 1013 C C . TRP A 1 137 ? -21.047 7.353 -1.283 1.00 98.50 137 TRP A C 1
ATOM 1015 O O . TRP A 1 137 ? -21.019 6.293 -0.672 1.00 98.50 137 TRP A O 1
ATOM 1025 N N . GLU A 1 138 ? -21.757 7.525 -2.394 1.00 98.50 138 GLU A N 1
ATOM 1026 C CA . GLU A 1 138 ? -22.575 6.504 -3.039 1.00 98.50 138 GLU A CA 1
ATOM 1027 C C . GLU A 1 138 ? -21.717 5.320 -3.498 1.00 98.50 138 GLU A C 1
ATOM 1029 O O . GLU A 1 138 ? -22.042 4.168 -3.213 1.00 98.50 138 GLU A O 1
ATOM 1034 N N . GLN A 1 139 ? -20.579 5.596 -4.145 1.00 98.38 139 GLN A N 1
ATOM 1035 C CA . GLN A 1 139 ? -19.628 4.559 -4.557 1.00 98.38 139 GLN A CA 1
ATOM 1036 C C . GLN A 1 139 ? -19.023 3.837 -3.353 1.00 98.38 139 GLN A C 1
ATOM 1038 O O . GLN A 1 139 ? -18.976 2.609 -3.328 1.00 98.38 139 GLN A O 1
ATOM 1043 N N . ILE A 1 140 ? -18.576 4.584 -2.340 1.00 98.44 140 ILE A N 1
ATOM 1044 C CA . ILE A 1 140 ? -17.984 3.994 -1.133 1.00 98.44 140 ILE A CA 1
ATOM 1045 C C . ILE A 1 140 ? -19.017 3.116 -0.415 1.00 98.44 140 ILE A C 1
ATOM 1047 O O . ILE A 1 140 ? -18.726 1.970 -0.083 1.00 98.44 140 ILE A O 1
ATOM 1051 N N . ALA A 1 141 ? -20.234 3.615 -0.216 1.00 98.25 141 ALA A N 1
ATOM 1052 C CA . ALA A 1 141 ? -21.297 2.897 0.475 1.00 98.25 141 ALA A CA 1
ATOM 1053 C C . ALA A 1 141 ? -21.746 1.636 -0.274 1.00 98.25 141 ALA A C 1
ATOM 1055 O O . ALA A 1 141 ? -21.970 0.607 0.365 1.00 98.25 141 ALA A O 1
ATOM 1056 N N . HIS A 1 142 ? -21.770 1.676 -1.612 1.00 98.19 142 HIS A N 1
ATOM 1057 C CA . HIS A 1 142 ? -22.004 0.496 -2.444 1.00 98.19 142 HIS A CA 1
ATOM 1058 C C . HIS A 1 142 ? -21.020 -0.639 -2.117 1.00 98.19 142 HIS A C 1
ATOM 1060 O O . HIS A 1 142 ? -21.452 -1.758 -1.848 1.00 98.19 142 HIS A O 1
ATOM 1066 N N . TYR A 1 143 ? -19.714 -0.353 -2.057 1.00 97.75 143 TYR A N 1
ATOM 1067 C CA . TYR A 1 143 ? -18.702 -1.362 -1.711 1.00 97.75 143 TYR A CA 1
ATOM 1068 C C . TYR A 1 143 ? -18.743 -1.799 -0.243 1.00 97.75 143 TYR A C 1
ATOM 1070 O O . TYR A 1 143 ? -18.338 -2.914 0.079 1.00 97.75 143 TYR A O 1
ATOM 1078 N N . LEU A 1 144 ? -19.230 -0.939 0.652 1.00 97.88 144 LEU A N 1
ATOM 1079 C CA . LEU A 1 144 ? -19.409 -1.266 2.067 1.00 97.88 144 LEU A CA 1
ATOM 1080 C C . LEU A 1 144 ? -20.708 -2.035 2.354 1.00 97.88 144 LEU A C 1
ATOM 1082 O O . LEU A 1 144 ? -20.862 -2.542 3.464 1.00 97.88 144 LEU A O 1
ATOM 1086 N N . GLY A 1 145 ? -21.636 -2.110 1.395 1.00 98.06 145 GLY A N 1
ATOM 1087 C CA . GLY A 1 145 ? -22.955 -2.711 1.597 1.00 98.06 145 GLY A CA 1
ATOM 1088 C C . GLY A 1 145 ? -23.809 -1.958 2.625 1.00 98.06 145 GLY A C 1
ATOM 1089 O O . GLY A 1 145 ? -24.509 -2.591 3.411 1.00 98.06 145 GLY A O 1
ATOM 1090 N N . THR A 1 146 ? -23.719 -0.626 2.657 1.00 98.44 146 THR A N 1
ATOM 1091 C CA . THR A 1 146 ? -24.428 0.247 3.613 1.00 98.44 146 THR A CA 1
ATOM 1092 C C . THR A 1 146 ? -25.106 1.411 2.891 1.00 98.44 146 THR A C 1
ATOM 1094 O O . THR A 1 146 ? -24.850 1.641 1.709 1.00 98.44 146 THR A O 1
ATOM 1097 N N . ASP A 1 147 ? -25.955 2.165 3.590 1.00 98.50 147 ASP A N 1
ATOM 1098 C CA . ASP A 1 147 ? -26.517 3.408 3.059 1.00 98.50 147 ASP A CA 1
ATOM 1099 C C . ASP A 1 147 ? -25.442 4.519 2.938 1.00 98.50 147 ASP A C 1
ATOM 1101 O O . ASP A 1 147 ? -24.566 4.623 3.809 1.00 98.50 147 ASP A O 1
ATOM 1105 N N . PRO A 1 148 ? -25.469 5.369 1.890 1.00 98.56 148 PRO A N 1
ATOM 1106 C CA . PRO A 1 148 ? -24.539 6.491 1.748 1.00 98.56 148 PRO A CA 1
ATOM 1107 C C . PRO A 1 148 ? -24.519 7.468 2.929 1.00 98.56 148 PRO A C 1
ATOM 1109 O O . PRO A 1 148 ? -23.445 7.971 3.273 1.00 98.56 148 PRO A O 1
ATOM 1112 N N . ALA A 1 149 ? -25.664 7.734 3.566 1.00 98.44 149 ALA A N 1
ATOM 1113 C CA . ALA A 1 149 ? -25.740 8.603 4.736 1.00 98.44 149 ALA A CA 1
ATOM 1114 C C . ALA A 1 149 ? -25.022 7.975 5.939 1.00 98.44 149 ALA A C 1
ATOM 1116 O O . ALA A 1 149 ? -24.213 8.655 6.572 1.00 98.44 149 ALA A O 1
ATOM 1117 N N . ASP A 1 150 ? -25.216 6.675 6.176 1.00 98.50 150 ASP A N 1
ATOM 1118 C CA . ASP A 1 150 ? -24.547 5.934 7.254 1.00 98.50 150 ASP A CA 1
ATOM 1119 C C . ASP A 1 150 ? -23.025 5.894 7.050 1.00 98.50 150 ASP A C 1
ATOM 1121 O O . ASP A 1 150 ? -22.246 6.111 7.984 1.00 98.50 150 ASP A O 1
ATOM 1125 N N . ALA A 1 151 ? -22.570 5.649 5.812 1.00 98.44 151 ALA A N 1
ATOM 1126 C CA . ALA A 1 151 ? -21.146 5.687 5.478 1.00 98.44 151 ALA A CA 1
ATOM 1127 C C . ALA A 1 151 ? -20.559 7.080 5.740 1.00 98.44 151 ALA A C 1
ATOM 1129 O O . ALA A 1 151 ? -19.508 7.214 6.376 1.00 98.44 151 ALA A O 1
ATOM 1130 N N . ARG A 1 152 ? -21.255 8.127 5.284 1.00 98.50 152 ARG A N 1
ATOM 1131 C CA . ARG A 1 152 ? -20.832 9.510 5.492 1.00 98.50 152 ARG A CA 1
ATOM 1132 C C . ARG A 1 152 ? -20.758 9.846 6.976 1.00 98.50 152 ARG A C 1
ATOM 1134 O O . ARG A 1 152 ? -19.725 10.352 7.412 1.00 98.50 152 ARG A O 1
ATOM 1141 N N . GLU A 1 153 ? -21.798 9.557 7.750 1.00 98.50 153 GLU A N 1
ATOM 1142 C CA . GLU A 1 153 ? -21.825 9.804 9.195 1.00 98.50 153 GLU A CA 1
ATOM 1143 C C . GLU A 1 153 ? -20.647 9.110 9.887 1.00 98.50 153 GLU A C 1
ATOM 1145 O O . GLU A 1 153 ? -19.873 9.746 10.608 1.00 98.50 153 GLU A O 1
ATOM 1150 N N . ARG A 1 154 ? -20.446 7.821 9.595 1.00 98.50 154 ARG A N 1
ATOM 1151 C CA . ARG A 1 154 ? -19.400 7.006 10.217 1.00 98.50 154 ARG A CA 1
ATOM 1152 C C . ARG A 1 154 ? -17.988 7.524 9.945 1.00 98.50 154 ARG A C 1
ATOM 1154 O O . ARG A 1 154 ? -17.141 7.474 10.841 1.00 98.50 154 ARG A O 1
ATOM 1161 N N . PHE A 1 155 ? -17.702 7.968 8.721 1.00 98.62 155 PHE A N 1
ATOM 1162 C CA . PHE A 1 155 ? -16.329 8.258 8.292 1.00 98.62 155 PHE A CA 1
ATOM 1163 C C . PHE A 1 155 ? -15.979 9.749 8.207 1.00 98.62 155 PHE A C 1
ATOM 1165 O O . PHE A 1 155 ? -14.787 10.068 8.189 1.00 98.62 155 PHE A O 1
ATOM 1172 N N . THR A 1 156 ? -16.954 10.665 8.246 1.00 98.44 156 THR A N 1
ATOM 1173 C CA . THR A 1 156 ? -16.698 12.122 8.267 1.00 98.44 156 THR A CA 1
ATOM 1174 C C . THR A 1 156 ? -15.700 12.532 9.361 1.00 98.44 156 THR A C 1
ATOM 1176 O O . THR A 1 156 ? -14.710 13.180 9.029 1.00 98.44 156 THR A O 1
ATOM 1179 N N . PRO A 1 157 ? -15.798 12.055 10.623 1.00 98.56 157 PRO A N 1
ATOM 1180 C CA . PRO A 1 157 ? -14.827 12.434 11.652 1.00 98.56 157 PRO A CA 1
ATOM 1181 C C . PRO A 1 157 ? -13.377 12.038 11.335 1.00 98.56 157 PRO A C 1
ATOM 1183 O O . PRO A 1 157 ? -12.439 12.628 11.872 1.00 98.56 157 PRO A O 1
ATOM 1186 N N . ALA A 1 158 ? -13.162 10.994 10.528 1.00 98.19 158 ALA A N 1
ATOM 1187 C CA . ALA A 1 158 ? -11.824 10.590 10.111 1.00 98.19 158 ALA A CA 1
ATOM 1188 C C . ALA A 1 158 ? -11.270 11.488 8.998 1.00 98.19 158 ALA A C 1
ATOM 1190 O O . ALA A 1 158 ? -10.075 11.786 9.031 1.00 98.19 158 ALA A O 1
ATOM 1191 N N . LEU A 1 159 ? -12.125 11.934 8.072 1.00 98.19 159 LEU A N 1
ATOM 1192 C CA . LEU A 1 159 ? -11.773 12.905 7.034 1.00 98.19 159 LEU A CA 1
ATOM 1193 C C . LEU A 1 159 ? -11.457 14.268 7.643 1.00 98.19 159 LEU A C 1
ATOM 1195 O O . LEU A 1 159 ? -10.386 14.796 7.373 1.00 98.19 159 LEU A O 1
ATOM 1199 N N . ASP A 1 160 ? -12.286 14.761 8.566 1.00 98.19 160 ASP A N 1
ATOM 1200 C CA . ASP A 1 160 ? -12.049 16.041 9.244 1.00 98.19 160 ASP A CA 1
ATOM 1201 C C . ASP A 1 160 ? -10.700 16.051 9.977 1.00 98.19 160 ASP A C 1
ATOM 1203 O O . ASP A 1 160 ? -9.959 17.032 9.955 1.00 98.19 160 ASP A O 1
ATOM 1207 N N . ARG A 1 161 ? -10.349 14.938 10.641 1.00 97.44 161 ARG A N 1
ATOM 1208 C CA . ARG A 1 161 ? -9.038 14.788 11.294 1.00 97.44 161 ARG A CA 1
ATOM 1209 C C . ARG A 1 161 ? -7.894 14.764 10.288 1.00 97.44 161 ARG A C 1
ATOM 1211 O O . ARG A 1 161 ? -6.824 15.275 10.595 1.00 97.44 161 ARG A O 1
ATOM 1218 N N . TRP A 1 162 ? -8.095 14.123 9.142 1.00 97.56 162 TRP A N 1
ATOM 1219 C CA . TRP A 1 162 ? -7.100 14.054 8.080 1.00 97.56 162 TRP A CA 1
ATOM 1220 C C . TRP A 1 162 ? -6.872 15.428 7.440 1.00 97.56 162 TRP A C 1
ATOM 1222 O O . TRP A 1 162 ? -5.727 15.850 7.337 1.00 97.56 162 TRP A O 1
ATOM 1232 N N . GLU A 1 163 ? -7.938 16.158 7.110 1.00 96.88 163 GLU A N 1
ATOM 1233 C CA . GLU A 1 163 ? -7.892 17.527 6.583 1.00 96.88 163 GLU A CA 1
ATOM 1234 C C . GLU A 1 163 ? -7.215 18.487 7.562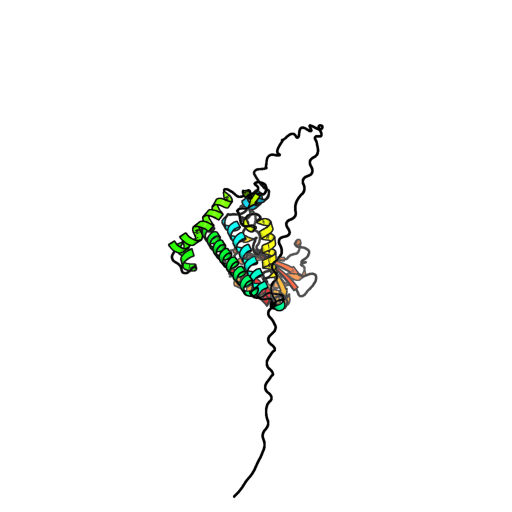 1.00 96.88 163 GLU A C 1
ATOM 1236 O O . GLU A 1 163 ? -6.225 19.130 7.211 1.00 96.88 163 GLU A O 1
ATOM 1241 N N . ARG A 1 164 ? -7.662 18.493 8.824 1.00 96.19 164 ARG A N 1
ATOM 1242 C CA . ARG A 1 164 ? -7.067 19.329 9.873 1.00 96.19 164 ARG A CA 1
ATOM 1243 C C . ARG A 1 164 ? -5.589 19.027 10.093 1.00 96.19 164 ARG A C 1
ATOM 1245 O O . ARG A 1 164 ? -4.834 19.928 10.421 1.00 96.19 164 ARG A O 1
ATOM 1252 N N . ALA A 1 165 ? -5.144 17.787 9.898 1.00 95.56 165 ALA A N 1
ATOM 1253 C CA . ALA A 1 165 ? -3.736 17.430 10.054 1.00 95.56 165 ALA A CA 1
ATOM 1254 C C . ALA A 1 165 ? -2.815 18.047 8.981 1.00 95.56 165 ALA A C 1
ATOM 1256 O O . ALA A 1 165 ? -1.600 18.024 9.161 1.00 95.56 165 ALA A O 1
ATOM 1257 N N . PHE A 1 166 ? -3.349 18.597 7.884 1.00 92.44 166 PHE A N 1
ATOM 1258 C CA . PHE A 1 166 ? -2.566 19.412 6.946 1.00 92.44 166 PHE A CA 1
ATOM 1259 C C . PHE A 1 166 ? -2.520 20.890 7.346 1.00 92.44 166 PHE A C 1
ATOM 1261 O O . PHE A 1 166 ? -1.511 21.544 7.097 1.00 92.44 166 PHE A O 1
ATOM 1268 N N . GLU A 1 167 ? -3.581 21.399 7.973 1.00 91.94 167 GLU A N 1
ATOM 1269 C CA . GLU A 1 167 ? -3.662 22.776 8.482 1.00 91.94 167 GLU A CA 1
ATOM 1270 C C . GLU A 1 167 ? -2.853 22.947 9.775 1.00 91.94 167 GLU A C 1
ATOM 1272 O O . GLU A 1 167 ? -2.109 23.910 9.942 1.00 91.94 167 GLU A O 1
ATOM 1277 N N . GLU A 1 168 ? -2.943 21.957 10.663 1.00 92.06 168 GLU A N 1
ATOM 1278 C CA . GLU A 1 168 ? -2.255 21.875 11.947 1.00 92.06 168 GLU A CA 1
ATOM 1279 C C . GLU A 1 168 ? -1.426 20.574 12.020 1.00 92.06 168 GLU A C 1
ATOM 1281 O O . GLU A 1 168 ? -1.806 19.619 12.709 1.00 92.06 168 GLU A O 1
ATOM 1286 N N . PRO A 1 169 ? -0.265 20.488 11.334 1.00 88.19 169 PRO A N 1
ATOM 1287 C CA . PRO A 1 169 ? 0.520 19.248 11.262 1.00 88.19 169 PRO A CA 1
ATOM 1288 C C . PRO A 1 169 ? 1.032 18.748 12.611 1.00 88.19 169 PRO A C 1
ATOM 1290 O O . PRO A 1 169 ? 1.307 17.555 12.783 1.00 88.19 169 PRO A O 1
ATOM 1293 N N . TYR A 1 170 ? 1.135 19.650 13.588 1.00 90.62 170 TYR A N 1
ATOM 1294 C CA . TYR A 1 170 ? 1.633 19.367 14.921 1.00 90.62 170 TYR A CA 1
ATOM 1295 C C . TYR A 1 170 ? 0.694 19.919 15.978 1.00 90.62 170 TYR A C 1
ATOM 1297 O O . TYR A 1 170 ? 0.335 21.092 15.955 1.00 90.62 170 TYR A O 1
ATOM 1305 N N . ARG A 1 171 ? 0.434 19.102 16.997 1.00 92.06 171 ARG A N 1
ATOM 1306 C CA . ARG A 1 171 ? -0.046 19.589 18.292 1.00 92.06 171 ARG A CA 1
ATOM 1307 C C . ARG A 1 171 ? 1.058 19.458 19.321 1.00 92.06 171 ARG A C 1
ATOM 1309 O O . ARG A 1 171 ? 1.896 18.561 19.221 1.00 92.06 171 ARG A O 1
ATOM 1316 N N . LEU A 1 172 ? 1.047 20.303 20.338 1.00 90.62 172 LEU A N 1
ATOM 1317 C CA . LEU A 1 172 ? 1.862 20.041 21.515 1.00 90.62 172 LEU A CA 1
ATOM 1318 C C . LEU A 1 172 ? 1.208 18.938 22.353 1.00 90.62 172 LEU A C 1
ATOM 1320 O O . LEU A 1 172 ? -0.016 18.809 22.407 1.00 90.62 172 LEU A O 1
ATOM 1324 N N . ASP A 1 173 ? 2.032 18.108 22.977 1.00 90.56 173 ASP A N 1
ATOM 1325 C CA . ASP A 1 173 ? 1.580 17.166 23.990 1.00 90.56 173 ASP A CA 1
ATOM 1326 C C . ASP A 1 173 ? 1.037 17.902 25.229 1.00 90.56 173 ASP A C 1
ATOM 1328 O O . ASP A 1 173 ? 1.163 19.119 25.363 1.00 90.56 173 ASP A O 1
ATOM 1332 N N . GLY A 1 174 ? 0.458 17.165 26.182 1.00 87.25 174 GLY A N 1
ATOM 1333 C CA . GLY A 1 174 ? -0.101 17.759 27.405 1.00 87.25 174 GLY A CA 1
ATOM 1334 C C . GLY A 1 174 ? 0.916 18.515 28.274 1.00 87.25 174 GLY A C 1
ATOM 1335 O O . GLY A 1 174 ? 0.520 19.223 29.194 1.00 87.25 174 GLY A O 1
ATOM 1336 N N . THR A 1 175 ? 2.217 18.383 27.993 1.00 91.06 175 THR A N 1
ATOM 1337 C CA . THR A 1 175 ? 3.286 19.120 28.681 1.00 91.06 175 THR A CA 1
ATOM 1338 C C . THR A 1 175 ? 3.692 20.409 27.964 1.00 91.06 175 THR A C 1
ATOM 1340 O O . THR A 1 175 ? 4.459 21.195 28.521 1.00 91.06 175 THR A O 1
ATOM 1343 N N . GLY A 1 176 ? 3.212 20.632 26.737 1.00 89.88 176 GLY A N 1
ATOM 1344 C CA . GLY A 1 176 ? 3.606 21.764 25.902 1.00 89.88 176 GLY A CA 1
ATOM 1345 C C . GLY A 1 176 ? 5.018 21.647 25.316 1.00 89.88 176 GLY A C 1
ATOM 1346 O O . GLY A 1 176 ? 5.486 22.586 24.679 1.00 89.88 176 GLY A O 1
ATOM 1347 N N . ARG A 1 177 ? 5.734 20.538 25.550 1.00 86.62 177 ARG A N 1
ATOM 1348 C CA . ARG A 1 177 ? 7.165 20.417 25.218 1.00 86.62 177 ARG A CA 1
ATOM 1349 C C . ARG A 1 177 ? 7.417 19.601 23.966 1.00 86.62 177 ARG A C 1
ATOM 1351 O O . ARG A 1 177 ? 8.403 19.847 23.275 1.00 86.62 177 ARG A O 1
ATOM 1358 N N . LYS A 1 178 ? 6.568 18.613 23.681 1.00 88.25 178 LYS A N 1
ATOM 1359 C CA . LYS A 1 178 ? 6.771 17.693 22.563 1.00 88.25 178 LYS A CA 1
ATOM 1360 C C . LYS A 1 178 ? 5.754 17.967 21.470 1.00 88.25 178 LYS A C 1
ATOM 1362 O O . LYS A 1 178 ? 4.552 17.906 21.704 1.00 88.25 178 LYS A O 1
ATOM 1367 N N . ARG A 1 179 ? 6.242 18.197 20.252 1.00 89.12 179 ARG A N 1
ATOM 1368 C CA . ARG A 1 179 ? 5.407 18.194 19.049 1.00 89.12 179 ARG A CA 1
ATOM 1369 C C . ARG A 1 179 ? 4.979 16.764 18.734 1.00 89.12 179 ARG A C 1
ATOM 1371 O O . ARG A 1 179 ? 5.813 15.864 18.639 1.00 89.12 179 ARG A O 1
ATOM 1378 N N . VAL A 1 180 ? 3.679 16.566 18.585 1.00 91.50 180 VAL A N 1
ATOM 1379 C CA . VAL A 1 180 ? 3.048 15.302 18.220 1.00 91.50 180 VAL A CA 1
ATOM 1380 C C . VAL A 1 180 ? 2.452 15.474 16.824 1.00 91.50 180 VAL A C 1
ATOM 1382 O O . VAL A 1 180 ? 1.491 16.240 16.681 1.00 91.50 180 VAL A O 1
ATOM 1385 N N . PRO A 1 181 ? 2.999 14.783 15.808 1.00 93.25 181 PRO A N 1
ATOM 1386 C CA . PRO A 1 181 ? 2.423 14.770 14.470 1.00 93.25 181 PRO A CA 1
ATOM 1387 C C . PRO A 1 181 ? 0.937 14.403 14.503 1.00 93.25 181 PRO A C 1
ATOM 1389 O O . PRO A 1 181 ? 0.535 13.502 15.245 1.00 93.25 181 PRO A O 1
ATOM 1392 N N . GLN A 1 182 ? 0.119 15.127 13.741 1.00 95.12 182 GLN A N 1
ATOM 1393 C CA . GLN A 1 182 ? -1.302 14.809 13.555 1.00 95.12 182 GLN A CA 1
ATOM 1394 C C . GLN A 1 182 ? -1.527 13.827 12.406 1.00 95.12 182 GLN A C 1
ATOM 1396 O O . GLN A 1 182 ? -2.454 13.015 12.456 1.00 95.12 182 GLN A O 1
ATOM 1401 N N . LEU A 1 183 ? -0.652 13.860 11.400 1.00 95.69 183 LEU A N 1
ATOM 1402 C CA . LEU A 1 183 ? -0.678 12.898 10.311 1.00 95.69 183 LEU A CA 1
ATOM 1403 C C . LEU A 1 183 ? -0.226 11.504 10.782 1.00 95.69 183 LEU A C 1
ATOM 1405 O O . LEU A 1 183 ? 0.611 11.381 11.681 1.00 95.69 183 LEU A O 1
ATOM 1409 N N . PRO A 1 184 ? -0.747 10.434 10.156 1.00 96.69 184 PRO A N 1
ATOM 1410 C CA . PRO A 1 184 ? -0.204 9.086 10.312 1.00 96.69 184 PRO A CA 1
ATOM 1411 C C . PRO A 1 184 ? 1.287 9.062 9.986 1.00 96.69 184 PRO A C 1
ATOM 1413 O O . PRO A 1 184 ? 1.708 9.751 9.062 1.00 96.69 184 PRO A O 1
ATOM 1416 N N . THR A 1 185 ? 2.066 8.221 10.671 1.00 94.62 185 THR A N 1
ATOM 1417 C CA . THR A 1 185 ? 3.528 8.148 10.500 1.00 94.62 185 THR A CA 1
ATOM 1418 C C . THR A 1 185 ? 3.949 8.055 9.033 1.00 94.62 185 THR A C 1
ATOM 1420 O O . THR A 1 185 ? 4.804 8.825 8.615 1.00 94.62 185 THR A O 1
ATOM 1423 N N . ALA A 1 186 ? 3.298 7.204 8.233 1.00 96.12 186 ALA A N 1
ATOM 1424 C CA . ALA A 1 186 ? 3.637 7.048 6.819 1.00 96.12 186 ALA A CA 1
ATOM 1425 C C . ALA A 1 186 ? 3.266 8.236 5.912 1.00 96.12 186 ALA A C 1
ATOM 1427 O O . ALA A 1 186 ? 3.841 8.382 4.843 1.00 96.12 186 ALA A O 1
ATOM 1428 N N . ALA A 1 187 ? 2.317 9.082 6.318 1.00 96.31 187 ALA A N 1
ATOM 1429 C CA . ALA A 1 187 ? 2.000 10.330 5.617 1.00 96.31 187 ALA A CA 1
ATOM 1430 C C . ALA A 1 187 ? 2.827 11.517 6.143 1.00 96.31 187 ALA A C 1
ATOM 1432 O O . ALA A 1 187 ? 2.974 12.533 5.471 1.00 96.31 187 ALA A O 1
ATOM 1433 N N . TYR A 1 188 ? 3.328 11.400 7.372 1.00 94.62 188 TYR A N 1
ATOM 1434 C CA . TYR A 1 188 ? 4.174 12.389 8.017 1.00 94.62 188 TYR A CA 1
ATOM 1435 C C . TYR A 1 188 ? 5.625 12.323 7.518 1.00 94.62 188 TYR A C 1
ATOM 1437 O O . TYR A 1 188 ? 6.204 13.363 7.225 1.00 94.62 188 TYR A O 1
ATOM 1445 N N . ASP A 1 189 ? 6.178 11.112 7.410 1.00 93.62 189 ASP A N 1
ATOM 1446 C CA . ASP A 1 189 ? 7.527 10.805 6.914 1.00 93.62 189 ASP A CA 1
ATOM 1447 C C . ASP A 1 189 ? 7.412 9.844 5.710 1.00 93.62 189 ASP A C 1
ATOM 1449 O O . ASP A 1 189 ? 7.588 8.624 5.849 1.00 93.62 189 ASP A O 1
ATOM 1453 N N . PRO A 1 190 ? 7.003 10.367 4.537 1.00 94.12 190 PRO A N 1
ATOM 1454 C CA . PRO A 1 190 ? 6.673 9.541 3.381 1.00 94.12 190 PRO A CA 1
ATOM 1455 C C . PRO A 1 190 ? 7.898 8.854 2.776 1.00 94.12 190 PRO A C 1
ATOM 1457 O O . PRO A 1 190 ? 7.789 7.721 2.320 1.00 94.12 190 PRO A O 1
ATOM 1460 N N . GLU A 1 191 ? 9.077 9.473 2.821 1.00 90.81 191 GLU A N 1
ATOM 1461 C CA . GLU A 1 191 ? 10.304 8.897 2.266 1.00 90.81 191 GLU A CA 1
ATOM 1462 C C . GLU A 1 191 ? 10.771 7.663 3.050 1.00 90.81 191 GLU A C 1
ATOM 1464 O O . GLU A 1 191 ? 11.100 6.624 2.465 1.00 90.81 191 GLU A O 1
ATOM 1469 N N . THR A 1 192 ? 10.750 7.722 4.386 1.00 91.31 192 THR A N 1
ATOM 1470 C CA . THR A 1 192 ? 11.042 6.539 5.209 1.00 91.31 192 THR A CA 1
ATOM 1471 C C . THR A 1 192 ? 9.977 5.462 5.036 1.00 91.31 192 THR A C 1
ATOM 1473 O O . THR A 1 192 ? 10.310 4.273 4.973 1.00 91.31 192 THR A O 1
ATOM 1476 N N . ALA A 1 193 ? 8.707 5.856 4.919 1.00 94.75 193 ALA A N 1
ATOM 1477 C CA . ALA A 1 193 ? 7.617 4.921 4.679 1.00 94.75 193 ALA A CA 1
ATOM 1478 C C . ALA A 1 193 ? 7.767 4.191 3.341 1.00 94.75 193 ALA A C 1
ATOM 1480 O O . ALA A 1 193 ? 7.688 2.966 3.331 1.00 94.75 193 ALA A O 1
ATOM 1481 N N . CYS A 1 194 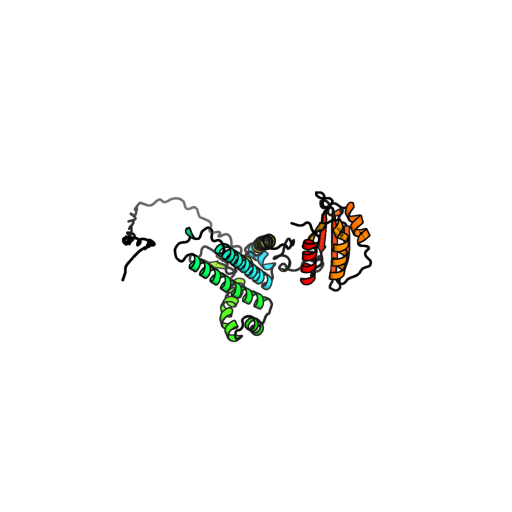? 8.059 4.906 2.253 1.00 93.94 194 CYS A N 1
ATOM 1482 C CA . CYS A 1 194 ? 8.339 4.341 0.933 1.00 93.94 194 CYS A CA 1
ATOM 1483 C C . CYS A 1 194 ? 9.407 3.246 1.008 1.00 93.94 194 CYS A C 1
ATOM 1485 O O . CYS A 1 194 ? 9.115 2.097 0.689 1.00 93.94 194 CYS A O 1
ATOM 1487 N N . ARG A 1 195 ? 10.595 3.552 1.552 1.00 89.88 195 ARG A N 1
ATOM 1488 C CA . ARG A 1 195 ? 11.689 2.567 1.677 1.00 89.88 195 ARG A CA 1
ATOM 1489 C C . ARG A 1 195 ? 11.281 1.323 2.467 1.00 89.88 195 ARG A C 1
ATOM 1491 O O . ARG A 1 195 ? 11.597 0.200 2.076 1.00 89.88 195 ARG A O 1
ATOM 1498 N N . ARG A 1 196 ? 10.585 1.510 3.596 1.00 93.94 196 ARG A N 1
ATOM 1499 C CA . ARG A 1 196 ? 10.118 0.398 4.438 1.00 93.94 196 ARG A CA 1
ATOM 1500 C C . ARG A 1 196 ? 9.079 -0.460 3.715 1.00 93.94 196 ARG A C 1
ATOM 1502 O O . ARG A 1 196 ? 9.130 -1.685 3.818 1.00 93.94 196 ARG A O 1
ATOM 1509 N N . LEU A 1 197 ? 8.125 0.172 3.038 1.00 95.00 197 LEU A N 1
ATOM 1510 C CA . LEU A 1 197 ? 7.028 -0.506 2.355 1.00 95.00 197 LEU A CA 1
ATOM 1511 C C . LEU A 1 197 ? 7.511 -1.231 1.102 1.00 95.00 197 LEU A C 1
ATOM 1513 O O . LEU A 1 197 ? 7.150 -2.393 0.930 1.00 95.00 197 LEU A O 1
ATOM 1517 N N . ASP A 1 198 ? 8.384 -0.609 0.309 1.00 91.56 198 ASP A N 1
ATOM 1518 C CA . ASP A 1 198 ? 9.045 -1.242 -0.834 1.00 91.56 198 ASP A CA 1
ATOM 1519 C C . ASP A 1 198 ? 9.773 -2.515 -0.389 1.00 91.56 198 ASP A C 1
ATOM 1521 O O . ASP A 1 198 ? 9.518 -3.599 -0.912 1.00 91.56 198 ASP A O 1
ATOM 1525 N N . LEU A 1 199 ? 10.586 -2.426 0.673 1.00 86.50 199 LEU A N 1
ATOM 1526 C CA . LEU A 1 199 ? 11.258 -3.593 1.245 1.00 86.50 199 LEU A CA 1
ATOM 1527 C C . LEU A 1 199 ? 10.262 -4.661 1.724 1.00 86.50 199 LEU A C 1
ATOM 1529 O O . LEU A 1 199 ? 10.448 -5.845 1.445 1.00 86.50 199 LEU A O 1
ATOM 1533 N N . SER A 1 200 ? 9.211 -4.267 2.448 1.00 89.38 200 SER A N 1
ATOM 1534 C CA . SER A 1 200 ? 8.219 -5.209 2.974 1.00 89.38 200 SER A CA 1
ATOM 1535 C C . SER A 1 200 ? 7.458 -5.936 1.866 1.00 89.38 200 SER A C 1
ATOM 1537 O O . SER A 1 200 ? 7.156 -7.116 2.038 1.00 89.38 200 SER A O 1
ATOM 1539 N N . VAL A 1 201 ? 7.098 -5.252 0.779 1.00 89.62 201 VAL A N 1
ATOM 1540 C CA . VAL A 1 201 ? 6.391 -5.863 -0.355 1.00 89.62 201 VAL A CA 1
ATOM 1541 C C . VAL A 1 201 ? 7.344 -6.752 -1.143 1.00 89.62 201 VAL A C 1
ATOM 1543 O O . VAL A 1 201 ? 7.000 -7.901 -1.414 1.00 89.62 201 VAL A O 1
ATOM 1546 N N . ARG A 1 202 ? 8.573 -6.296 -1.394 1.00 84.88 202 ARG A N 1
ATOM 1547 C CA . ARG A 1 202 ? 9.614 -7.081 -2.071 1.00 84.88 202 ARG A CA 1
ATOM 1548 C C . ARG A 1 202 ? 9.955 -8.386 -1.348 1.00 84.88 202 ARG A C 1
ATOM 1550 O O . ARG A 1 202 ? 10.229 -9.389 -1.986 1.00 84.88 202 ARG A O 1
ATOM 1557 N N . LEU A 1 203 ? 9.917 -8.410 -0.013 1.00 81.94 203 LEU A N 1
ATOM 1558 C CA . LEU A 1 203 ? 10.148 -9.641 0.761 1.00 81.94 203 LEU A CA 1
ATOM 1559 C C . LEU A 1 203 ? 8.961 -10.620 0.749 1.00 81.94 203 LEU A C 1
ATOM 1561 O O . LEU A 1 203 ? 9.124 -11.771 1.144 1.00 81.94 203 LEU A O 1
ATOM 1565 N N . ARG A 1 204 ? 7.761 -10.167 0.370 1.00 81.25 204 ARG A N 1
ATOM 1566 C CA . ARG A 1 204 ? 6.513 -10.953 0.439 1.00 81.25 204 ARG A CA 1
ATOM 1567 C C . ARG A 1 204 ? 5.943 -11.320 -0.924 1.00 81.25 204 ARG A C 1
ATOM 1569 O O . ARG A 1 204 ? 5.066 -12.175 -0.999 1.00 81.25 204 ARG A O 1
ATOM 1576 N N . THR A 1 205 ? 6.393 -10.651 -1.973 1.00 77.44 205 THR A N 1
ATOM 1577 C CA . THR A 1 205 ? 5.921 -10.836 -3.342 1.00 77.44 205 THR A CA 1
ATOM 1578 C C . THR A 1 205 ? 7.093 -11.246 -4.220 1.00 77.44 205 THR A C 1
ATOM 1580 O O . THR A 1 205 ? 8.236 -10.916 -3.924 1.00 77.44 205 THR A O 1
ATOM 1583 N N . PHE A 1 206 ? 6.812 -11.987 -5.288 1.00 65.94 206 PHE A N 1
ATOM 1584 C CA . PHE A 1 206 ? 7.831 -12.381 -6.264 1.00 65.94 206 PHE A CA 1
ATOM 1585 C C . PHE A 1 206 ? 8.143 -11.274 -7.281 1.00 65.94 206 PHE A C 1
ATOM 1587 O O . PHE A 1 206 ? 9.047 -11.442 -8.094 1.00 65.94 206 PHE A O 1
ATOM 1594 N N . VAL A 1 207 ? 7.443 -10.137 -7.191 1.00 63.69 207 VAL A N 1
ATOM 1595 C CA . VAL A 1 207 ? 7.610 -8.994 -8.087 1.00 63.69 207 VAL A CA 1
ATOM 1596 C C . VAL A 1 207 ? 8.990 -8.380 -7.864 1.00 63.69 207 VAL A C 1
ATOM 1598 O O . VAL A 1 207 ? 9.293 -7.863 -6.786 1.00 63.69 207 VAL A O 1
ATOM 1601 N N . ARG A 1 208 ? 9.827 -8.424 -8.900 1.00 66.06 208 ARG A N 1
ATOM 1602 C CA . ARG A 1 208 ? 11.160 -7.805 -8.931 1.00 66.06 208 ARG A CA 1
ATOM 1603 C C . ARG A 1 208 ? 11.092 -6.336 -9.353 1.00 66.06 208 ARG A C 1
ATOM 1605 O O . ARG A 1 208 ? 11.797 -5.904 -10.254 1.00 66.06 208 ARG A O 1
ATOM 1612 N N . ASP A 1 209 ? 10.229 -5.589 -8.681 1.00 72.25 209 ASP A N 1
ATOM 1613 C CA . ASP A 1 209 ? 10.198 -4.130 -8.741 1.00 72.25 209 ASP A CA 1
ATOM 1614 C C . ASP A 1 209 ? 11.024 -3.599 -7.557 1.00 72.25 209 ASP A C 1
ATOM 1616 O O . ASP A 1 209 ? 10.899 -4.087 -6.425 1.00 72.25 209 ASP A O 1
ATOM 1620 N N . GLU A 1 210 ? 11.915 -2.638 -7.805 1.00 73.88 210 GLU A N 1
ATOM 1621 C CA . GLU A 1 210 ? 12.688 -1.984 -6.744 1.00 73.88 210 GLU A CA 1
ATOM 1622 C C . GLU A 1 210 ? 11.802 -1.069 -5.881 1.00 73.88 210 GLU A C 1
ATOM 1624 O O . GLU A 1 210 ? 12.054 -0.906 -4.681 1.00 73.88 210 GLU A O 1
ATOM 1629 N N . HIS A 1 211 ? 10.723 -0.546 -6.466 1.00 82.69 211 HIS A N 1
ATOM 1630 C CA . HIS A 1 211 ? 9.821 0.441 -5.883 1.00 82.69 211 HIS A CA 1
ATOM 1631 C C . HIS A 1 211 ? 8.332 0.047 -5.992 1.00 82.69 211 HIS A C 1
ATOM 1633 O O . HIS A 1 211 ? 7.510 0.869 -6.415 1.00 82.69 211 HIS A O 1
ATOM 1639 N N . PRO A 1 212 ? 7.934 -1.162 -5.536 1.00 83.62 212 PRO A N 1
ATOM 1640 C CA . PRO A 1 212 ? 6.587 -1.706 -5.737 1.00 83.62 212 PRO A CA 1
ATOM 1641 C C . PRO A 1 212 ? 5.482 -0.905 -5.035 1.00 83.62 212 PRO A C 1
ATOM 1643 O O . PRO A 1 212 ? 4.295 -1.107 -5.295 1.00 83.62 212 PRO A O 1
ATOM 1646 N N . VAL A 1 213 ? 5.839 -0.021 -4.099 1.00 89.56 213 VAL A N 1
ATOM 1647 C CA . VAL A 1 213 ? 4.909 0.900 -3.445 1.00 89.56 213 VAL A CA 1
ATOM 1648 C C . VAL A 1 213 ? 5.191 2.334 -3.861 1.00 89.56 213 VAL A C 1
ATOM 1650 O O . VAL A 1 213 ? 4.250 3.061 -4.170 1.00 89.56 213 VAL A O 1
ATOM 1653 N N . SER A 1 214 ? 6.451 2.765 -3.848 1.00 88.81 214 SER A N 1
ATOM 1654 C CA . SER A 1 214 ? 6.788 4.179 -4.027 1.00 88.81 214 SER A CA 1
ATOM 1655 C C . SER A 1 214 ? 6.794 4.654 -5.483 1.00 88.81 214 SER A C 1
ATOM 1657 O O . SER A 1 214 ? 6.543 5.840 -5.719 1.00 88.81 214 SER A O 1
ATOM 1659 N N . GLY A 1 215 ? 6.992 3.754 -6.454 1.00 84.69 215 GLY A N 1
ATOM 1660 C CA . GLY A 1 215 ? 7.173 4.099 -7.868 1.00 84.69 215 GLY A CA 1
ATOM 1661 C C . GLY A 1 215 ? 6.001 4.884 -8.463 1.00 84.69 215 GLY A C 1
ATOM 1662 O O . GLY A 1 215 ? 6.209 5.880 -9.147 1.00 84.69 215 GLY A O 1
ATOM 1663 N N . ALA A 1 216 ? 4.766 4.505 -8.125 1.00 82.69 216 ALA A N 1
ATOM 1664 C CA . ALA A 1 216 ? 3.553 5.157 -8.630 1.00 82.69 216 ALA A CA 1
ATOM 1665 C C . ALA A 1 216 ? 3.051 6.334 -7.763 1.00 82.69 216 ALA A C 1
ATOM 1667 O O . ALA A 1 216 ? 2.039 6.954 -8.088 1.00 82.69 216 ALA A O 1
ATOM 1668 N N . LEU A 1 217 ? 3.694 6.607 -6.620 1.00 86.81 217 LEU A N 1
ATOM 1669 C CA . LEU A 1 217 ? 3.224 7.600 -5.640 1.00 86.81 217 LEU A CA 1
ATOM 1670 C C . LEU A 1 217 ? 3.960 8.928 -5.724 1.00 86.81 217 LEU A C 1
ATOM 1672 O O . LEU A 1 217 ? 3.435 9.951 -5.275 1.00 86.81 217 LEU A O 1
ATOM 1676 N N . ARG A 1 218 ? 5.170 8.915 -6.277 1.00 79.31 218 ARG A N 1
ATOM 1677 C CA . ARG A 1 218 ? 5.908 10.140 -6.550 1.00 79.31 218 ARG A CA 1
ATOM 1678 C C . ARG A 1 218 ? 5.248 10.868 -7.723 1.00 79.31 218 ARG A C 1
ATOM 1680 O O . ARG A 1 218 ? 4.736 10.212 -8.632 1.00 79.31 218 ARG A O 1
ATOM 1687 N N . PRO A 1 219 ? 5.228 12.212 -7.720 1.00 67.94 219 PRO A N 1
ATOM 1688 C CA . PRO A 1 219 ? 4.861 12.960 -8.908 1.00 67.94 219 PRO A CA 1
ATOM 1689 C C . PRO A 1 219 ? 5.695 12.429 -10.065 1.00 67.94 219 PRO A C 1
ATOM 1691 O O . PRO A 1 219 ? 6.904 12.231 -9.909 1.00 67.94 219 PRO A O 1
ATOM 1694 N N . GLY A 1 220 ? 5.044 12.202 -11.207 1.00 60.81 220 GLY A N 1
ATOM 1695 C CA . GLY A 1 220 ? 5.768 11.947 -12.442 1.00 60.81 220 GLY A CA 1
ATOM 1696 C C . GLY A 1 220 ? 6.856 13.011 -12.603 1.00 60.81 220 GLY A C 1
ATOM 1697 O O . GLY A 1 220 ? 6.669 14.157 -12.167 1.00 60.81 220 GLY A O 1
ATOM 1698 N N . PRO A 1 221 ? 8.013 12.644 -13.159 1.00 56.59 221 PRO A N 1
ATOM 1699 C CA . PRO A 1 221 ? 9.104 13.584 -13.284 1.00 56.59 221 PRO A CA 1
ATOM 1700 C C . PRO A 1 221 ? 8.641 14.771 -14.150 1.00 56.59 221 PRO A C 1
ATOM 1702 O O . PRO A 1 221 ? 7.665 14.645 -14.901 1.00 56.59 221 PRO A O 1
ATOM 1705 N N . PRO A 1 222 ? 9.263 15.956 -14.014 1.00 56.34 222 PRO A N 1
ATOM 1706 C CA . PRO A 1 222 ? 8.799 17.159 -14.695 1.00 56.34 222 PRO A CA 1
ATOM 1707 C C . PRO A 1 222 ? 8.613 16.914 -16.202 1.00 56.34 222 PRO A C 1
ATOM 1709 O O . PRO A 1 222 ? 9.344 16.103 -16.780 1.00 56.34 222 PRO A O 1
ATOM 1712 N N . PRO A 1 223 ? 7.648 17.588 -16.854 1.00 49.97 223 PRO A N 1
ATOM 1713 C CA . PRO A 1 223 ? 7.377 17.389 -18.273 1.00 49.97 223 PRO A CA 1
ATOM 1714 C C . PRO A 1 223 ? 8.667 17.554 -19.088 1.00 49.97 223 PRO A C 1
ATOM 1716 O O . PRO A 1 223 ? 9.314 18.597 -19.026 1.00 49.97 223 PRO A O 1
ATOM 1719 N N . GLY A 1 224 ? 9.044 16.501 -19.820 1.00 53.59 224 GLY A N 1
ATOM 1720 C CA . GLY A 1 224 ? 10.298 16.422 -20.579 1.00 53.59 224 GLY A CA 1
ATOM 1721 C C . GLY A 1 224 ? 11.373 15.519 -19.965 1.00 53.59 224 GLY A C 1
ATOM 1722 O O . GLY A 1 224 ? 12.341 15.203 -20.648 1.00 53.59 224 GLY A O 1
ATOM 1723 N N . SER A 1 225 ? 11.198 15.058 -18.727 1.00 51.91 225 SER A N 1
ATOM 1724 C CA . SER A 1 225 ? 11.984 13.939 -18.198 1.00 51.91 225 SER A CA 1
ATOM 1725 C C . SER A 1 225 ? 11.353 12.631 -18.664 1.00 51.91 225 SER A C 1
ATOM 1727 O O . SER A 1 225 ? 10.124 12.513 -18.653 1.00 51.91 225 SER A O 1
ATOM 1729 N N . GLU A 1 226 ? 12.168 11.653 -19.057 1.00 50.09 226 GLU A N 1
ATOM 1730 C CA . GLU A 1 226 ? 11.654 10.304 -19.295 1.00 50.09 226 GLU A CA 1
ATOM 1731 C C . GLU A 1 226 ? 10.957 9.818 -18.008 1.00 50.09 226 GLU A C 1
ATOM 1733 O O . GLU A 1 226 ? 11.514 10.002 -16.918 1.00 50.09 226 GLU A O 1
ATOM 1738 N N . PRO A 1 227 ? 9.714 9.296 -18.085 1.00 51.78 227 PRO A N 1
ATOM 1739 C CA . PRO A 1 227 ? 9.056 8.706 -16.924 1.00 51.78 227 PRO A CA 1
ATOM 1740 C C . PRO A 1 227 ? 9.994 7.663 -16.304 1.00 51.78 227 PRO A C 1
ATOM 1742 O O . PRO A 1 227 ? 10.718 7.016 -17.061 1.00 51.78 227 PRO A O 1
ATOM 1745 N N . PRO A 1 228 ? 10.025 7.505 -14.963 1.00 55.28 228 PRO A N 1
ATOM 1746 C CA . PRO A 1 228 ? 10.803 6.444 -14.346 1.00 55.28 228 PRO A CA 1
ATOM 1747 C C . PRO A 1 228 ? 10.375 5.143 -15.011 1.00 55.28 228 PRO A C 1
ATOM 1749 O O . PRO A 1 228 ? 9.201 4.770 -14.966 1.00 55.28 228 PRO A O 1
ATOM 1752 N N . ASP A 1 229 ? 11.318 4.540 -15.722 1.00 61.19 229 ASP A N 1
ATOM 1753 C CA . ASP A 1 229 ? 11.106 3.292 -16.421 1.00 61.19 229 ASP A CA 1
ATOM 1754 C C . ASP A 1 229 ? 10.678 2.277 -15.343 1.00 61.19 229 ASP A C 1
ATOM 1756 O O . ASP A 1 229 ? 11.409 2.009 -14.387 1.00 61.19 229 ASP A O 1
ATOM 1760 N N . HIS A 1 230 ? 9.426 1.809 -15.409 1.00 67.00 230 HIS A N 1
ATOM 1761 C CA . HIS A 1 230 ? 8.974 0.695 -14.580 1.00 67.00 230 HIS A CA 1
ATOM 1762 C C . HIS A 1 230 ? 9.702 -0.547 -15.085 1.00 67.00 230 HIS A C 1
ATOM 1764 O O . HIS A 1 230 ? 9.233 -1.221 -16.004 1.00 67.00 230 HIS A O 1
ATOM 1770 N N . ASP A 1 231 ? 10.884 -0.770 -14.525 1.00 83.06 231 ASP A N 1
ATOM 1771 C CA . ASP A 1 231 ? 11.776 -1.856 -14.888 1.00 83.06 231 ASP A CA 1
ATOM 1772 C C . ASP A 1 231 ? 11.279 -3.147 -14.251 1.00 83.06 231 ASP A C 1
ATOM 1774 O O . ASP A 1 231 ? 11.380 -3.364 -13.044 1.00 83.06 231 ASP A O 1
ATOM 1778 N N . LEU A 1 232 ? 10.743 -4.030 -15.086 1.00 86.12 232 LEU A N 1
ATOM 1779 C CA . LEU A 1 232 ? 10.503 -5.416 -14.720 1.00 86.12 232 LEU A CA 1
ATOM 1780 C C . LEU A 1 232 ? 11.773 -6.203 -15.041 1.00 86.12 232 LEU A C 1
ATOM 1782 O O . LEU A 1 232 ? 12.044 -6.510 -16.203 1.00 86.12 232 LEU A O 1
ATOM 1786 N N . ASP A 1 233 ? 12.559 -6.501 -14.009 1.00 89.00 233 ASP A N 1
ATOM 1787 C CA . ASP A 1 233 ? 13.828 -7.228 -14.117 1.00 89.00 233 ASP A CA 1
ATOM 1788 C C . ASP A 1 233 ? 13.653 -8.707 -13.757 1.00 89.00 233 ASP A C 1
ATOM 1790 O O . ASP A 1 233 ? 13.131 -9.055 -12.700 1.00 89.00 233 ASP A O 1
ATOM 1794 N N . GLY A 1 234 ? 14.135 -9.607 -14.606 1.00 90.94 234 GLY A N 1
ATOM 1795 C CA . GLY A 1 234 ? 14.027 -11.044 -14.413 1.00 90.94 234 GLY A CA 1
ATOM 1796 C C . GLY A 1 234 ? 15.199 -11.821 -14.999 1.00 90.94 234 GLY A C 1
ATOM 1797 O O . GLY A 1 234 ? 15.993 -11.324 -15.793 1.00 90.94 234 GLY A O 1
ATOM 1798 N N . LEU A 1 235 ? 15.308 -13.086 -14.588 1.00 94.69 235 LEU A N 1
ATOM 1799 C CA . LEU A 1 235 ? 16.252 -14.038 -15.173 1.00 94.69 235 LEU A CA 1
ATOM 1800 C C . LEU A 1 235 ? 15.486 -15.007 -16.065 1.00 94.69 235 LEU A C 1
ATOM 1802 O O . LEU A 1 235 ? 14.498 -15.591 -15.627 1.00 94.69 235 LEU A O 1
ATOM 1806 N N . VAL A 1 236 ? 15.978 -15.218 -17.281 1.00 94.75 236 VAL A N 1
ATOM 1807 C CA . VAL A 1 236 ? 15.420 -16.163 -18.254 1.00 94.75 236 VAL A CA 1
ATOM 1808 C C . VAL A 1 236 ? 16.508 -17.149 -18.656 1.00 94.75 236 VAL A C 1
ATOM 1810 O O . VAL A 1 236 ? 17.663 -16.769 -18.855 1.00 94.75 236 VAL A O 1
ATOM 1813 N N . ARG A 1 237 ? 16.162 -18.434 -18.789 1.00 94.94 237 ARG A N 1
ATOM 1814 C CA . ARG A 1 237 ? 17.104 -19.419 -19.339 1.00 94.94 237 ARG A CA 1
ATOM 1815 C C . ARG A 1 237 ? 17.412 -19.084 -20.790 1.00 94.94 237 ARG A C 1
ATOM 1817 O O . ARG A 1 237 ? 16.499 -18.861 -21.580 1.00 94.94 237 ARG A O 1
ATOM 1824 N N . ARG A 1 238 ? 18.678 -19.153 -21.186 1.00 94.62 238 ARG A N 1
ATOM 1825 C CA . ARG A 1 238 ? 19.143 -18.818 -22.535 1.00 94.62 238 ARG A CA 1
ATOM 1826 C C . ARG A 1 238 ? 18.401 -19.595 -23.618 1.00 94.62 238 ARG A C 1
ATOM 1828 O O . ARG A 1 238 ? 17.964 -19.012 -24.603 1.00 94.62 238 ARG A O 1
ATOM 1835 N N . ARG A 1 239 ? 18.191 -20.898 -23.410 1.00 94.94 239 ARG A N 1
ATOM 1836 C CA . ARG A 1 239 ? 17.408 -21.749 -24.329 1.00 94.94 239 ARG A CA 1
ATOM 1837 C C . ARG A 1 239 ? 15.933 -21.346 -24.467 1.00 94.94 239 ARG A C 1
ATOM 1839 O O . ARG A 1 239 ? 15.288 -21.754 -25.423 1.00 94.94 239 ARG A O 1
ATOM 1846 N N . SER A 1 240 ? 15.410 -20.579 -23.513 1.00 95.88 240 SER A N 1
ATOM 1847 C CA . SER A 1 240 ? 14.029 -20.093 -23.472 1.00 95.88 240 SER A CA 1
ATOM 1848 C C . SER A 1 240 ? 13.902 -18.626 -23.901 1.00 95.88 240 SER A C 1
ATOM 1850 O O . SER A 1 240 ? 12.783 -18.125 -23.963 1.00 95.88 240 SER A O 1
ATOM 1852 N N . LEU A 1 241 ? 15.009 -17.930 -24.192 1.00 94.75 241 LEU A N 1
ATOM 1853 C CA . LEU A 1 241 ? 15.003 -16.490 -24.467 1.00 94.75 241 LEU A CA 1
ATOM 1854 C C . LEU A 1 241 ? 14.163 -16.132 -25.700 1.00 94.75 241 LEU A C 1
ATOM 1856 O O . LEU A 1 241 ? 13.340 -15.227 -25.626 1.00 94.75 241 LEU A O 1
ATOM 1860 N N . ALA A 1 242 ? 14.306 -16.871 -26.804 1.00 92.31 242 ALA A N 1
ATOM 1861 C CA . ALA A 1 242 ? 13.495 -16.641 -28.003 1.00 92.31 242 ALA A CA 1
ATOM 1862 C C . ALA A 1 242 ? 11.992 -16.802 -27.705 1.00 92.31 242 ALA A C 1
ATOM 1864 O O . ALA A 1 242 ? 11.187 -15.945 -28.062 1.00 92.31 242 ALA A O 1
ATOM 1865 N N . ALA A 1 243 ? 11.612 -17.849 -26.960 1.00 93.69 243 ALA A N 1
ATOM 1866 C CA . ALA A 1 243 ? 10.225 -18.067 -26.549 1.00 93.69 243 ALA A CA 1
ATOM 1867 C C . ALA A 1 243 ? 9.698 -16.937 -25.646 1.00 93.69 243 ALA A C 1
ATOM 1869 O O . ALA A 1 243 ? 8.563 -16.499 -25.821 1.00 93.69 243 ALA A O 1
ATOM 1870 N N . PHE A 1 244 ? 10.522 -16.438 -24.717 1.00 94.31 244 PHE A N 1
ATOM 1871 C CA . PHE A 1 244 ? 10.184 -15.282 -23.884 1.00 94.31 244 PHE A CA 1
ATOM 1872 C C . PHE A 1 244 ? 9.888 -14.047 -24.744 1.00 94.31 244 PHE A C 1
ATOM 1874 O O . PHE A 1 244 ? 8.845 -13.423 -24.568 1.00 94.31 244 PHE A O 1
ATOM 1881 N N . LEU A 1 245 ? 10.771 -13.720 -25.693 1.00 92.88 245 LEU A N 1
ATOM 1882 C CA . LEU A 1 245 ? 10.645 -12.538 -26.552 1.00 92.88 245 LEU A CA 1
ATOM 1883 C C . LEU A 1 245 ? 9.420 -12.623 -27.475 1.00 92.88 245 LEU A C 1
ATOM 1885 O O . LEU A 1 245 ? 8.687 -11.645 -27.611 1.00 92.88 245 LEU A O 1
ATOM 1889 N N . HIS A 1 246 ? 9.141 -13.804 -28.035 1.00 90.69 246 HIS A N 1
ATOM 1890 C CA . HIS A 1 246 ? 7.936 -14.033 -28.834 1.00 90.69 246 HIS A CA 1
ATOM 1891 C C . HIS A 1 246 ? 6.646 -13.852 -28.025 1.00 90.69 246 HIS A C 1
ATOM 1893 O O . HIS A 1 246 ? 5.749 -13.138 -28.470 1.00 90.69 246 HIS A O 1
ATOM 1899 N N . LEU A 1 247 ? 6.557 -14.452 -26.833 1.00 93.38 247 LEU A N 1
ATOM 1900 C CA . LEU A 1 247 ? 5.377 -14.319 -25.971 1.00 93.38 247 LEU A CA 1
ATOM 1901 C C . LEU A 1 247 ? 5.204 -12.886 -25.459 1.00 93.38 247 LEU A C 1
ATOM 1903 O O . LEU A 1 247 ? 4.080 -12.399 -25.357 1.00 93.38 247 LEU A O 1
ATOM 1907 N N . LEU A 1 248 ? 6.305 -12.192 -25.162 1.00 91.81 248 LEU A N 1
ATOM 1908 C CA . LEU A 1 248 ? 6.274 -10.787 -24.772 1.00 91.81 248 LEU A CA 1
ATOM 1909 C C . LEU A 1 248 ? 5.692 -9.908 -25.885 1.00 91.81 248 LEU A C 1
ATOM 1911 O O . LEU A 1 248 ? 4.798 -9.106 -25.614 1.00 91.81 248 LEU A O 1
ATOM 1915 N N . ALA A 1 249 ? 6.160 -10.080 -27.125 1.00 89.19 249 ALA A N 1
ATOM 1916 C CA . ALA A 1 249 ? 5.631 -9.365 -28.286 1.00 89.19 249 ALA A CA 1
ATOM 1917 C C . ALA A 1 249 ? 4.133 -9.665 -28.494 1.00 89.19 249 ALA A C 1
ATOM 1919 O O . ALA A 1 249 ? 3.317 -8.750 -28.636 1.00 89.19 249 ALA A O 1
ATOM 1920 N N . GLU A 1 250 ? 3.739 -10.939 -28.386 1.00 89.56 250 GLU A N 1
ATOM 1921 C CA . GLU A 1 250 ? 2.335 -11.352 -28.464 1.00 89.56 250 GLU A CA 1
ATOM 1922 C C . GLU A 1 250 ? 1.470 -10.681 -27.380 1.00 89.56 250 GLU A C 1
ATOM 1924 O O . GLU A 1 250 ? 0.396 -10.148 -27.676 1.00 89.56 250 GLU A O 1
ATOM 1929 N N . TYR A 1 251 ? 1.942 -10.627 -26.130 1.00 89.19 251 TYR A N 1
ATOM 1930 C CA . TYR A 1 251 ? 1.231 -9.956 -25.039 1.00 89.19 251 TYR A CA 1
ATOM 1931 C C . TYR A 1 251 ? 1.163 -8.439 -25.190 1.00 89.19 251 TYR A C 1
ATOM 1933 O O . TYR A 1 251 ? 0.130 -7.857 -24.852 1.00 89.19 251 TYR A O 1
ATOM 1941 N N . ALA A 1 252 ? 2.204 -7.813 -25.740 1.00 85.50 252 ALA A N 1
ATOM 1942 C CA . ALA A 1 252 ? 2.213 -6.397 -26.105 1.00 85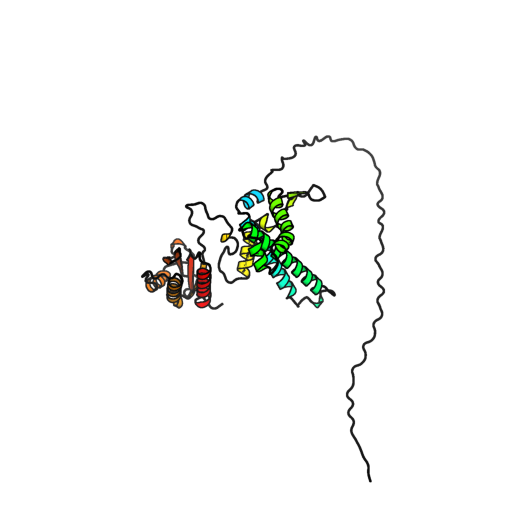.50 252 ALA A CA 1
ATOM 1943 C C . ALA A 1 252 ? 1.237 -6.072 -27.258 1.00 85.50 252 ALA A C 1
ATOM 1945 O O . ALA A 1 252 ? 0.982 -4.898 -27.552 1.00 85.50 252 ALA A O 1
ATOM 1946 N N . ARG A 1 253 ? 0.652 -7.115 -27.875 1.00 80.06 253 ARG A N 1
ATOM 1947 C CA . ARG A 1 253 ? -0.189 -7.058 -29.077 1.00 80.06 253 ARG A CA 1
ATOM 1948 C C . ARG A 1 253 ? 0.507 -6.336 -30.222 1.00 80.06 253 ARG A C 1
ATOM 1950 O O . ARG A 1 253 ? -0.134 -5.607 -30.979 1.00 80.06 253 ARG A O 1
ATOM 1957 N N . ASP A 1 254 ? 1.810 -6.551 -30.333 1.00 62.81 254 ASP A N 1
ATOM 1958 C CA . ASP A 1 254 ? 2.622 -6.017 -31.408 1.00 62.81 254 ASP A CA 1
ATOM 1959 C C . ASP A 1 254 ? 3.470 -7.108 -32.033 1.00 62.81 254 ASP A C 1
ATOM 1961 O O . ASP A 1 254 ? 4.005 -7.998 -31.376 1.00 62.81 254 ASP A O 1
ATOM 1965 N N . PHE A 1 255 ? 3.588 -7.005 -33.344 1.00 57.16 255 PHE A N 1
ATOM 1966 C CA . PHE A 1 255 ? 4.399 -7.886 -34.151 1.00 57.16 255 PHE A CA 1
ATOM 1967 C C . PHE A 1 255 ? 5.240 -6.994 -35.056 1.00 57.16 255 PHE A C 1
ATOM 1969 O O . PHE A 1 255 ? 5.023 -6.922 -36.267 1.00 57.16 255 PHE A O 1
ATOM 1976 N N . THR A 1 256 ? 6.200 -6.259 -34.488 1.00 57.41 256 THR A N 1
ATOM 1977 C CA . THR A 1 256 ? 7.310 -5.808 -35.324 1.00 57.41 256 THR A CA 1
ATOM 1978 C C . THR A 1 256 ? 8.061 -7.037 -35.819 1.00 57.41 256 THR A C 1
ATOM 1980 O O . THR A 1 256 ? 8.232 -8.012 -35.089 1.00 57.41 256 THR A O 1
ATOM 1983 N N . ALA A 1 257 ? 8.529 -6.988 -37.067 1.00 60.00 257 ALA A N 1
ATOM 1984 C CA . ALA A 1 257 ? 9.382 -8.005 -37.683 1.00 60.00 257 ALA A CA 1
ATOM 1985 C C . ALA A 1 257 ? 10.801 -8.019 -37.073 1.00 60.00 257 ALA A C 1
ATOM 1987 O O . ALA A 1 257 ? 11.794 -8.095 -37.795 1.00 60.00 257 ALA A O 1
ATOM 1988 N N . THR A 1 258 ? 10.906 -7.865 -35.752 1.00 74.50 258 THR A N 1
ATOM 1989 C CA . THR A 1 258 ? 12.156 -8.027 -35.027 1.00 74.50 258 THR A CA 1
ATOM 1990 C C . THR A 1 258 ? 12.507 -9.503 -35.072 1.00 74.50 258 THR A C 1
ATOM 1992 O O . THR A 1 258 ? 11.730 -10.355 -34.640 1.00 74.50 258 THR A O 1
ATOM 1995 N N . ASP A 1 259 ? 13.672 -9.803 -35.632 1.00 83.44 259 ASP A N 1
ATOM 1996 C CA . ASP A 1 259 ? 14.224 -11.147 -35.630 1.00 83.44 259 ASP A CA 1
ATOM 1997 C C . ASP A 1 259 ? 14.701 -11.477 -34.206 1.00 83.44 259 ASP A C 1
ATOM 1999 O O . ASP A 1 259 ? 15.827 -11.169 -33.806 1.00 83.44 259 ASP A O 1
ATOM 2003 N N . TRP A 1 260 ? 13.792 -12.037 -33.403 1.00 86.06 260 TRP A N 1
ATOM 2004 C CA . TRP A 1 260 ? 14.056 -12.380 -32.007 1.00 86.06 260 TRP A CA 1
ATOM 2005 C C . TRP A 1 260 ? 15.108 -13.478 -31.853 1.00 86.06 260 TRP A C 1
ATOM 2007 O O . TRP A 1 260 ? 15.790 -13.520 -30.828 1.00 86.06 260 TRP A O 1
ATOM 2017 N N . ASP A 1 261 ? 15.302 -14.310 -32.877 1.00 84.19 261 ASP A N 1
ATOM 2018 C CA . ASP A 1 261 ? 16.372 -15.302 -32.900 1.00 84.19 261 ASP A CA 1
ATOM 2019 C C . ASP A 1 261 ? 17.738 -14.621 -33.068 1.00 84.19 261 ASP A C 1
ATOM 2021 O O . ASP A 1 261 ? 18.695 -14.957 -32.361 1.00 84.19 261 ASP A O 1
ATOM 2025 N N . ALA A 1 262 ? 17.827 -13.606 -33.935 1.00 86.44 262 ALA A N 1
ATOM 2026 C CA . ALA A 1 262 ? 19.033 -12.791 -34.075 1.00 86.44 262 ALA A CA 1
ATOM 2027 C C . ALA A 1 262 ? 19.342 -11.992 -32.797 1.00 86.44 262 ALA A C 1
ATOM 2029 O O . ALA A 1 262 ? 20.492 -11.986 -32.346 1.00 86.44 262 ALA A O 1
ATOM 2030 N N . ALA A 1 263 ? 18.327 -11.383 -32.173 1.00 84.56 263 ALA A N 1
ATOM 2031 C CA . ALA A 1 263 ? 18.476 -10.698 -30.886 1.00 84.56 263 ALA A CA 1
ATOM 2032 C C . ALA A 1 263 ? 18.997 -11.662 -29.805 1.00 84.56 263 ALA A C 1
ATOM 2034 O O . ALA A 1 263 ? 19.999 -11.387 -29.145 1.00 84.56 263 ALA A O 1
ATOM 2035 N N . ALA A 1 264 ? 18.395 -12.851 -29.682 1.00 86.38 264 ALA A N 1
ATOM 2036 C CA . ALA A 1 264 ? 18.830 -13.868 -28.726 1.00 86.38 264 ALA A CA 1
ATOM 2037 C C . ALA A 1 264 ? 20.270 -14.358 -28.977 1.00 86.38 264 ALA A C 1
ATOM 2039 O O . ALA A 1 264 ? 20.988 -14.694 -28.029 1.00 86.38 264 ALA A O 1
ATOM 2040 N N . ALA A 1 265 ? 20.719 -14.391 -30.235 1.00 87.06 265 ALA A N 1
ATOM 2041 C CA . ALA A 1 265 ? 22.099 -14.723 -30.576 1.00 87.06 265 ALA A CA 1
ATOM 2042 C C . ALA A 1 265 ? 23.092 -13.618 -30.167 1.00 87.06 265 ALA A C 1
ATOM 2044 O O . ALA A 1 265 ? 24.191 -13.943 -29.704 1.00 87.06 265 ALA A O 1
ATOM 2045 N N . HIS A 1 266 ? 22.708 -12.341 -30.296 1.00 88.44 266 HIS A N 1
ATOM 2046 C CA . HIS A 1 266 ? 23.569 -11.193 -29.993 1.00 88.44 266 HIS A CA 1
ATOM 2047 C C . HIS A 1 266 ? 23.859 -11.030 -28.494 1.00 88.44 266 HIS A C 1
ATOM 2049 O O . HIS A 1 266 ? 24.967 -10.652 -28.119 1.00 88.44 266 HIS A O 1
ATOM 2055 N N . VAL A 1 267 ? 22.936 -11.450 -27.621 1.00 90.94 267 VAL A N 1
ATOM 2056 C CA . VAL A 1 267 ? 23.108 -11.401 -26.154 1.00 90.94 267 VAL A CA 1
ATOM 2057 C C . VAL A 1 267 ? 24.409 -12.054 -25.667 1.00 90.94 267 VAL A C 1
ATOM 2059 O O . VAL A 1 267 ? 24.946 -11.674 -24.630 1.00 90.94 267 VAL A O 1
ATOM 2062 N N . ARG A 1 268 ? 24.987 -13.009 -26.407 1.00 86.31 268 ARG A N 1
ATOM 2063 C CA . ARG A 1 268 ? 26.235 -13.683 -26.004 1.00 86.31 268 ARG A CA 1
ATOM 2064 C C . ARG A 1 268 ? 27.441 -12.750 -25.856 1.00 86.31 268 ARG A C 1
ATOM 2066 O O . ARG A 1 268 ? 28.370 -13.132 -25.152 1.00 86.31 268 ARG A O 1
ATOM 2073 N N . SER A 1 269 ? 27.445 -11.588 -26.513 1.00 87.00 269 SER A N 1
ATOM 2074 C CA . SER A 1 269 ? 28.527 -10.595 -26.418 1.00 87.00 269 SER A CA 1
ATOM 2075 C C . SER A 1 269 ? 28.287 -9.498 -25.377 1.00 87.00 269 SER A C 1
ATOM 2077 O O . SER A 1 269 ? 29.092 -8.579 -25.286 1.00 87.00 269 SER A O 1
ATOM 2079 N N . THR A 1 270 ? 27.191 -9.577 -24.624 1.00 91.56 270 THR A N 1
ATOM 2080 C CA . THR A 1 270 ? 26.801 -8.581 -23.611 1.00 91.56 270 THR A CA 1
ATOM 2081 C C . THR A 1 270 ? 27.265 -9.003 -22.211 1.00 91.56 270 THR A C 1
ATOM 2083 O O . THR A 1 270 ? 27.517 -10.190 -21.992 1.00 91.56 270 THR A O 1
ATOM 2086 N N . ASP A 1 271 ? 27.364 -8.060 -21.272 1.00 91.12 271 ASP A N 1
ATOM 2087 C CA . ASP A 1 271 ? 27.772 -8.279 -19.874 1.00 91.12 271 ASP A CA 1
ATOM 2088 C C . ASP A 1 271 ? 26.791 -7.579 -18.912 1.00 91.12 271 ASP A C 1
ATOM 2090 O O . ASP A 1 271 ? 26.495 -6.391 -19.064 1.00 91.12 271 ASP A O 1
ATOM 2094 N N . GLU A 1 272 ? 26.263 -8.304 -17.919 1.00 89.44 272 GLU A N 1
ATOM 2095 C CA . GLU A 1 272 ? 25.359 -7.729 -16.913 1.00 89.44 272 GLU A CA 1
ATOM 2096 C C . GLU A 1 272 ? 26.020 -6.645 -16.050 1.00 89.44 272 GLU A C 1
ATOM 2098 O O . GLU A 1 272 ? 25.324 -5.726 -15.610 1.00 89.44 272 GLU A O 1
ATOM 2103 N N . ASP A 1 273 ? 27.339 -6.722 -15.847 1.00 89.06 273 ASP A N 1
ATOM 2104 C CA . ASP A 1 273 ? 28.113 -5.787 -15.027 1.00 89.06 273 ASP A CA 1
ATOM 2105 C C . ASP A 1 273 ? 28.517 -4.515 -15.804 1.00 89.06 273 ASP A C 1
ATOM 2107 O O . ASP A 1 273 ? 28.930 -3.526 -15.191 1.00 89.06 273 ASP A O 1
ATOM 2111 N N . ASP A 1 274 ? 28.351 -4.495 -17.135 1.00 89.62 274 ASP A N 1
ATOM 2112 C CA . ASP A 1 274 ? 28.586 -3.324 -17.991 1.00 89.62 274 ASP A CA 1
ATOM 2113 C C . ASP A 1 274 ? 27.302 -2.899 -18.732 1.00 89.62 274 ASP A C 1
ATOM 2115 O O . ASP A 1 274 ? 27.045 -3.354 -19.854 1.00 89.62 274 ASP A O 1
ATOM 2119 N N . PRO A 1 275 ? 26.506 -1.969 -18.157 1.00 85.38 275 PRO A N 1
ATOM 2120 C CA . PRO A 1 275 ? 25.279 -1.449 -18.761 1.00 85.38 275 PRO A CA 1
ATOM 2121 C C . PRO A 1 275 ? 25.433 -0.919 -20.191 1.00 85.38 275 PRO A C 1
ATOM 2123 O O . PRO A 1 275 ? 24.450 -0.906 -20.932 1.00 85.38 275 PRO A O 1
ATOM 2126 N N . GLY A 1 276 ? 26.637 -0.478 -20.582 1.00 87.12 276 GLY A N 1
ATOM 2127 C CA . GLY A 1 276 ? 26.923 0.019 -21.927 1.00 87.12 276 GLY A CA 1
ATOM 2128 C C . GLY A 1 276 ? 26.944 -1.075 -22.996 1.00 87.12 276 GLY A C 1
ATOM 2129 O O . GLY A 1 276 ? 26.842 -0.767 -24.181 1.00 87.12 276 GLY A O 1
ATOM 2130 N N . THR A 1 277 ? 27.038 -2.342 -22.585 1.00 89.69 277 THR A N 1
ATOM 2131 C CA . THR A 1 277 ? 27.041 -3.510 -23.479 1.00 89.69 277 THR A CA 1
ATOM 2132 C C . THR A 1 277 ? 25.680 -4.185 -23.600 1.00 89.69 277 THR A C 1
ATOM 2134 O O . THR A 1 277 ? 25.557 -5.152 -24.345 1.00 89.69 277 THR A O 1
ATOM 2137 N N . TRP A 1 278 ? 24.658 -3.711 -22.880 1.00 94.06 278 TRP A N 1
ATOM 2138 C CA . TRP A 1 278 ? 23.332 -4.323 -22.905 1.00 94.06 278 TRP A CA 1
ATOM 2139 C C . TRP A 1 278 ? 22.676 -4.143 -24.270 1.00 94.06 278 TRP A C 1
ATOM 2141 O O . TRP A 1 278 ? 22.553 -3.026 -24.781 1.00 94.06 278 TRP A O 1
ATOM 2151 N N . ASP A 1 279 ? 22.176 -5.240 -24.825 1.00 92.25 279 ASP A N 1
ATOM 2152 C CA . ASP A 1 279 ? 21.466 -5.205 -26.093 1.00 92.25 279 ASP A CA 1
ATOM 2153 C C . ASP A 1 279 ? 20.035 -4.707 -25.865 1.00 92.25 279 ASP A C 1
ATOM 2155 O O . ASP A 1 279 ? 19.328 -5.209 -24.989 1.00 92.25 279 ASP A O 1
ATOM 2159 N N . THR A 1 280 ? 19.618 -3.677 -26.601 1.00 91.75 280 THR A N 1
ATOM 2160 C CA . THR A 1 280 ? 18.371 -2.947 -26.337 1.00 91.75 280 THR A CA 1
ATOM 2161 C C . THR A 1 280 ? 17.461 -2.977 -27.555 1.00 91.75 280 THR A C 1
ATOM 2163 O O . THR A 1 280 ? 17.778 -2.408 -28.598 1.00 91.75 280 THR A O 1
ATOM 2166 N N . HIS A 1 281 ? 16.281 -3.570 -27.386 1.00 89.38 281 HIS A N 1
ATOM 2167 C CA . HIS A 1 281 ? 15.293 -3.758 -28.442 1.00 89.38 281 HIS A CA 1
ATOM 2168 C C . HIS A 1 281 ? 14.001 -3.008 -28.120 1.00 89.38 281 HIS A C 1
ATOM 2170 O O . HIS A 1 281 ? 13.396 -3.253 -27.072 1.00 89.38 281 HIS A O 1
ATOM 2176 N N . PRO A 1 282 ? 13.532 -2.105 -28.996 1.00 88.62 282 PRO A N 1
ATOM 2177 C CA . PRO A 1 282 ? 12.197 -1.548 -28.868 1.00 88.62 282 PRO A CA 1
ATOM 2178 C C . PRO A 1 282 ? 11.153 -2.592 -29.288 1.00 88.62 282 PRO A C 1
ATOM 2180 O O . PRO A 1 282 ? 11.277 -3.218 -30.339 1.00 88.62 282 PRO A O 1
ATOM 2183 N N . VAL A 1 283 ? 10.092 -2.727 -28.498 1.00 85.38 283 VAL A N 1
ATOM 2184 C CA . VAL A 1 283 ? 8.871 -3.458 -28.862 1.00 85.38 283 VAL A CA 1
ATOM 2185 C C . VAL A 1 283 ? 7.772 -2.411 -28.891 1.00 85.38 283 VAL A C 1
ATOM 2187 O O . VAL A 1 283 ? 7.537 -1.737 -27.884 1.00 85.38 283 VAL A O 1
ATOM 2190 N N . ARG A 1 284 ? 7.123 -2.184 -30.037 1.00 81.06 284 ARG A N 1
ATOM 2191 C CA . ARG A 1 284 ? 5.948 -1.306 -30.003 1.00 81.06 284 ARG A CA 1
ATOM 2192 C C . ARG A 1 284 ? 4.842 -2.079 -29.286 1.00 81.06 284 ARG A C 1
ATOM 2194 O O . ARG A 1 284 ? 4.898 -3.283 -29.133 1.00 81.06 284 ARG A O 1
ATOM 2201 N N . ALA A 1 285 ? 3.873 -1.400 -28.719 1.00 72.75 285 ALA A N 1
ATOM 2202 C CA . ALA A 1 285 ? 2.724 -2.036 -28.102 1.00 72.75 285 ALA A CA 1
ATOM 2203 C C . ALA A 1 285 ? 1.498 -1.233 -28.501 1.00 72.75 285 ALA A C 1
ATOM 2205 O O . ALA A 1 285 ? 1.584 -0.038 -28.794 1.00 72.75 285 ALA A O 1
ATOM 2206 N N . ALA A 1 286 ? 0.328 -1.863 -28.478 1.00 73.19 286 ALA A N 1
ATOM 2207 C CA . ALA A 1 286 ? -0.913 -1.132 -28.727 1.00 73.19 286 ALA A CA 1
ATOM 2208 C C . ALA A 1 286 ? -1.133 0.005 -27.701 1.00 73.19 286 ALA A C 1
ATOM 2210 O O . ALA A 1 286 ? -1.770 1.009 -28.015 1.00 73.19 286 ALA A O 1
ATOM 2211 N N . SER A 1 287 ? -0.597 -0.151 -26.486 1.00 67.69 287 SER A N 1
ATOM 2212 C CA . SER A 1 287 ? -0.732 0.769 -25.352 1.00 67.69 287 SER A CA 1
ATOM 2213 C C . SER A 1 287 ? 0.486 1.672 -25.105 1.00 67.69 287 SER A C 1
ATOM 2215 O O . SER A 1 287 ? 0.427 2.513 -24.211 1.00 67.69 287 SER A O 1
ATOM 2217 N N . GLY A 1 288 ? 1.577 1.537 -25.867 1.00 76.38 288 GLY A N 1
ATOM 2218 C CA . GLY A 1 288 ? 2.815 2.284 -25.622 1.00 76.38 288 GLY A CA 1
ATOM 2219 C C . GLY A 1 288 ? 4.026 1.715 -26.361 1.00 76.38 288 GLY A C 1
ATOM 2220 O O . GLY A 1 288 ? 3.882 0.975 -27.326 1.00 76.38 288 GLY A O 1
ATOM 2221 N N . SER A 1 289 ? 5.236 2.056 -25.927 1.00 82.44 289 SER A N 1
ATOM 2222 C CA . SER A 1 289 ? 6.470 1.408 -26.388 1.00 82.44 289 SER A CA 1
ATOM 2223 C C . SER A 1 289 ? 7.130 0.708 -25.212 1.00 82.44 289 SER A C 1
ATOM 2225 O O . SER A 1 289 ? 7.414 1.365 -24.212 1.00 82.44 289 SER A O 1
ATOM 2227 N N . LEU A 1 290 ? 7.395 -0.589 -25.344 1.00 88.19 290 LEU A N 1
ATOM 2228 C CA . LEU A 1 290 ? 8.253 -1.305 -24.412 1.00 88.19 290 LEU A CA 1
ATOM 2229 C C . LEU A 1 290 ? 9.700 -1.231 -24.893 1.00 88.19 290 LEU A C 1
ATOM 2231 O O . LEU A 1 290 ? 9.983 -1.175 -26.095 1.00 88.19 290 LEU A O 1
ATOM 2235 N N . ARG A 1 291 ? 10.626 -1.291 -23.947 1.00 91.00 291 ARG A N 1
ATOM 2236 C CA . ARG A 1 291 ? 12.051 -1.451 -24.221 1.00 91.00 291 ARG A CA 1
ATOM 2237 C C . ARG A 1 291 ? 12.519 -2.711 -23.516 1.00 91.00 291 ARG A C 1
ATOM 2239 O O . ARG A 1 291 ? 12.365 -2.834 -22.307 1.00 91.00 291 ARG A O 1
ATOM 2246 N N . VAL A 1 292 ? 13.073 -3.651 -24.270 1.00 92.62 292 VAL A N 1
ATOM 2247 C CA . VAL A 1 292 ? 13.633 -4.888 -23.725 1.00 92.62 292 VAL A CA 1
ATOM 2248 C C . VAL A 1 292 ? 15.141 -4.769 -23.762 1.00 92.62 292 VAL A C 1
ATOM 2250 O O . VAL A 1 292 ? 15.726 -4.621 -24.833 1.00 92.62 292 VAL A O 1
ATOM 2253 N N . ARG A 1 293 ? 15.770 -4.815 -22.593 1.00 93.81 293 ARG A N 1
ATOM 2254 C CA . ARG A 1 293 ? 17.221 -4.793 -22.451 1.00 93.81 293 ARG A CA 1
ATOM 2255 C C . ARG A 1 293 ? 17.691 -6.171 -22.005 1.00 93.81 293 ARG A C 1
ATOM 2257 O O . ARG A 1 293 ? 17.126 -6.750 -21.077 1.00 93.81 293 ARG A O 1
ATOM 2264 N N . LEU A 1 294 ? 18.702 -6.694 -22.681 1.00 95.38 294 LEU A N 1
ATOM 2265 C CA . LEU A 1 294 ? 19.192 -8.054 -22.518 1.00 95.38 294 LEU A CA 1
ATOM 2266 C C . LEU A 1 294 ? 20.679 -8.027 -22.176 1.00 95.38 294 LEU A C 1
ATOM 2268 O O . LEU A 1 294 ? 21.463 -7.364 -22.859 1.00 95.38 294 LEU A O 1
ATOM 2272 N N . ALA A 1 295 ? 21.061 -8.782 -21.150 1.00 95.50 295 ALA A N 1
ATOM 2273 C CA . ALA A 1 295 ? 22.454 -8.968 -20.780 1.00 95.50 295 ALA A CA 1
ATOM 2274 C C . ALA A 1 295 ? 22.751 -10.413 -20.383 1.00 95.50 295 ALA A C 1
ATOM 2276 O O . ALA A 1 295 ? 21.933 -11.094 -19.760 1.00 95.50 295 ALA A O 1
ATOM 2277 N N . ASN A 1 296 ? 23.936 -10.899 -20.734 1.00 94.31 296 ASN A N 1
ATOM 2278 C CA . ASN A 1 296 ? 24.406 -12.190 -20.266 1.00 94.31 296 ASN A CA 1
ATOM 2279 C C . ASN A 1 296 ? 24.770 -12.124 -18.776 1.00 94.31 296 ASN A C 1
ATOM 2281 O O . ASN A 1 296 ? 25.459 -11.201 -18.353 1.00 94.31 296 ASN A O 1
ATOM 2285 N N . VAL A 1 297 ? 24.359 -13.126 -17.999 1.00 92.94 297 VAL A N 1
ATOM 2286 C CA . VAL A 1 297 ? 24.731 -13.222 -16.584 1.00 92.94 297 VAL A CA 1
ATOM 2287 C C . VAL A 1 297 ? 26.161 -13.745 -16.488 1.00 92.94 297 VAL A C 1
ATOM 2289 O O . VAL A 1 297 ? 26.448 -14.890 -16.844 1.00 92.94 297 VAL A O 1
ATOM 2292 N N . THR A 1 298 ? 27.078 -12.928 -15.978 1.00 89.81 298 THR A N 1
ATOM 2293 C CA . THR A 1 298 ? 28.521 -13.227 -15.971 1.00 89.81 298 THR A CA 1
ATOM 2294 C C . THR A 1 298 ? 28.847 -14.447 -15.109 1.00 89.81 298 THR A C 1
ATOM 2296 O O . THR A 1 298 ? 29.805 -15.179 -15.366 1.00 89.81 298 THR A O 1
ATOM 2299 N N . ARG A 1 299 ? 28.005 -14.725 -14.108 1.00 89.62 299 ARG A N 1
ATOM 2300 C CA . ARG A 1 299 ? 28.158 -15.864 -13.191 1.00 89.62 299 ARG A CA 1
ATOM 2301 C C . ARG A 1 299 ? 27.495 -17.158 -13.671 1.00 89.62 299 ARG A C 1
ATOM 2303 O O . ARG A 1 299 ? 27.790 -18.206 -13.101 1.00 89.62 299 ARG A O 1
ATOM 2310 N N . ASP A 1 300 ? 26.624 -17.105 -14.679 1.00 91.69 300 ASP A N 1
ATOM 2311 C CA . ASP A 1 300 ? 25.903 -18.273 -15.198 1.00 91.69 300 ASP A CA 1
ATOM 2312 C C . ASP A 1 300 ? 25.572 -18.104 -16.689 1.00 91.69 300 ASP A C 1
ATOM 2314 O O . ASP A 1 300 ? 24.620 -17.426 -17.070 1.00 91.69 300 ASP A O 1
ATOM 2318 N N . ALA A 1 301 ? 26.343 -18.779 -17.544 1.00 90.38 301 ALA A N 1
ATOM 2319 C CA . ALA A 1 301 ? 26.213 -18.673 -18.994 1.00 90.38 301 ALA A CA 1
ATOM 2320 C C . ALA A 1 301 ? 24.903 -19.256 -19.568 1.00 90.38 301 ALA A C 1
ATOM 2322 O O . ALA A 1 301 ? 24.637 -19.055 -20.759 1.00 90.38 301 ALA A O 1
ATOM 2323 N N . ASP A 1 302 ? 24.103 -19.989 -18.780 1.00 94.06 302 ASP A N 1
ATOM 2324 C CA . ASP A 1 302 ? 22.761 -20.437 -19.187 1.00 94.06 302 ASP A CA 1
ATOM 2325 C C . ASP A 1 302 ? 21.668 -19.426 -18.811 1.00 94.06 302 ASP A C 1
ATOM 2327 O O . ASP A 1 302 ? 20.507 -19.618 -19.174 1.00 94.06 302 ASP A O 1
ATOM 2331 N N . LEU A 1 303 ? 22.004 -18.331 -18.125 1.00 93.31 303 LEU A N 1
ATOM 2332 C CA . LEU A 1 303 ? 21.053 -17.298 -17.735 1.00 93.31 303 LEU A CA 1
ATOM 2333 C C . LEU A 1 303 ? 21.272 -16.005 -18.518 1.00 93.31 303 LEU A C 1
ATOM 2335 O O . LEU A 1 303 ? 22.383 -15.604 -18.861 1.00 93.31 303 LEU A O 1
ATOM 2339 N N . VAL A 1 304 ? 20.158 -15.352 -18.813 1.00 95.00 304 VAL A N 1
ATOM 2340 C CA . VAL A 1 304 ? 20.105 -14.026 -19.413 1.00 95.00 304 VAL A CA 1
ATOM 2341 C C . VAL A 1 304 ? 19.288 -13.154 -18.480 1.00 95.00 304 VAL A C 1
ATOM 2343 O O . VAL A 1 304 ? 18.179 -13.526 -18.084 1.00 95.00 304 VAL A O 1
ATOM 2346 N N . ARG A 1 305 ? 19.847 -12.003 -18.120 1.00 94.50 305 ARG A N 1
ATOM 2347 C CA . ARG A 1 305 ? 19.125 -10.952 -17.423 1.00 94.50 305 ARG A CA 1
ATOM 2348 C C . ARG A 1 305 ? 18.319 -10.167 -18.441 1.00 94.50 305 ARG A C 1
ATOM 2350 O O . ARG A 1 305 ? 18.834 -9.773 -19.487 1.00 94.50 305 ARG A O 1
ATOM 2357 N N . VAL A 1 306 ? 17.045 -9.991 -18.140 1.00 94.50 306 VAL A N 1
ATOM 2358 C CA . VAL A 1 306 ? 16.088 -9.333 -19.017 1.00 94.50 306 VAL A CA 1
ATOM 2359 C C . VAL A 1 306 ? 15.406 -8.245 -18.214 1.00 94.50 306 VAL A C 1
ATOM 2361 O O . VAL A 1 306 ? 14.779 -8.533 -17.199 1.00 94.50 306 VAL A O 1
ATOM 2364 N N . VAL A 1 307 ? 15.512 -7.010 -18.690 1.00 92.69 307 VAL A N 1
ATOM 2365 C CA . VAL A 1 307 ? 14.809 -5.861 -18.123 1.00 92.69 307 VAL A CA 1
ATOM 2366 C C . VAL A 1 307 ? 13.813 -5.363 -19.156 1.00 92.69 307 VAL A C 1
ATOM 2368 O O . VAL A 1 307 ? 14.194 -5.020 -20.276 1.00 92.69 307 VAL A O 1
ATOM 2371 N N . VAL A 1 308 ? 12.534 -5.353 -18.795 1.00 91.69 308 VAL A N 1
ATOM 2372 C CA . VAL A 1 308 ? 11.455 -4.827 -19.635 1.00 91.69 308 VAL A CA 1
ATOM 2373 C C . VAL A 1 308 ? 10.975 -3.514 -19.037 1.00 91.69 308 VAL A C 1
ATOM 2375 O O . VAL A 1 308 ? 10.486 -3.498 -17.912 1.00 91.69 308 VAL A O 1
ATOM 2378 N N . THR A 1 309 ? 11.085 -2.435 -19.805 1.00 89.81 309 THR A N 1
ATOM 2379 C CA . THR A 1 309 ? 10.635 -1.092 -19.420 1.00 89.81 309 THR A CA 1
ATOM 2380 C C . THR A 1 309 ? 9.427 -0.670 -20.257 1.00 89.81 309 THR A C 1
ATOM 2382 O O . THR A 1 309 ? 9.149 -1.254 -21.310 1.00 89.81 309 THR A O 1
ATOM 2385 N N . GLY A 1 310 ? 8.675 0.331 -19.790 1.00 86.31 310 GLY A N 1
ATOM 2386 C CA . GLY A 1 310 ? 7.510 0.877 -20.501 1.00 86.31 310 GLY A CA 1
ATOM 2387 C C . GLY A 1 310 ? 6.208 0.078 -20.344 1.00 86.31 310 GLY A C 1
ATOM 2388 O O . GLY A 1 310 ? 5.194 0.438 -20.944 1.00 86.31 310 GLY A O 1
ATOM 2389 N N . ALA A 1 311 ? 6.193 -0.980 -19.525 1.00 85.62 311 ALA A N 1
ATOM 2390 C CA . ALA A 1 311 ? 4.994 -1.765 -19.227 1.00 85.62 311 ALA A CA 1
ATOM 2391 C C . ALA A 1 311 ? 4.080 -1.034 -18.224 1.00 85.62 311 ALA A C 1
ATOM 2393 O O . ALA A 1 311 ? 3.979 -1.403 -17.059 1.00 85.62 311 ALA A O 1
ATOM 2394 N N . THR A 1 312 ? 3.408 0.028 -18.673 1.00 77.31 312 THR A N 1
ATOM 2395 C CA . THR A 1 312 ? 2.530 0.853 -17.818 1.00 77.31 312 THR A CA 1
ATOM 2396 C C . THR A 1 312 ? 1.179 0.204 -17.508 1.00 77.31 312 THR A C 1
ATOM 2398 O O . THR A 1 312 ? 0.436 0.691 -16.659 1.00 77.31 312 THR A O 1
ATOM 2401 N N . ASP A 1 313 ? 0.826 -0.862 -18.226 1.00 79.38 313 ASP A N 1
ATOM 2402 C CA . ASP A 1 313 ? -0.413 -1.610 -18.034 1.00 79.38 313 ASP A CA 1
ATOM 2403 C C . ASP A 1 313 ? -0.216 -2.746 -17.016 1.00 79.38 313 ASP A C 1
ATOM 2405 O O . ASP A 1 313 ? 0.687 -3.572 -17.154 1.00 79.38 313 ASP A O 1
ATOM 2409 N N . ALA A 1 314 ? -1.073 -2.800 -15.991 1.00 75.44 314 ALA A N 1
ATOM 2410 C CA . ALA A 1 314 ? -0.940 -3.760 -14.893 1.00 75.44 314 ALA A CA 1
ATOM 2411 C C . ALA A 1 314 ? -1.156 -5.218 -15.342 1.00 75.44 314 ALA A C 1
ATOM 2413 O O . ALA A 1 314 ? -0.536 -6.128 -14.790 1.00 75.44 314 ALA A O 1
ATOM 2414 N N . GLU A 1 315 ? -2.015 -5.451 -16.341 1.00 80.94 315 GLU A N 1
ATOM 2415 C CA . GLU A 1 315 ? -2.231 -6.787 -16.901 1.00 80.94 315 GLU A CA 1
ATOM 2416 C C . GLU A 1 315 ? -0.986 -7.259 -17.663 1.00 80.94 315 GLU A C 1
ATOM 2418 O O . GLU A 1 315 ? -0.528 -8.387 -17.465 1.00 80.94 315 GLU A O 1
ATOM 2423 N N . LEU A 1 316 ? -0.395 -6.390 -18.485 1.00 86.88 316 LEU A N 1
ATOM 2424 C CA . LEU A 1 316 ? 0.863 -6.659 -19.174 1.00 86.88 316 LEU A CA 1
ATOM 2425 C C . LEU A 1 316 ? 2.012 -6.906 -18.188 1.00 86.88 316 LEU A C 1
ATOM 2427 O O . LEU A 1 316 ? 2.748 -7.877 -18.358 1.00 86.88 316 LEU A O 1
ATOM 2431 N N . GLY A 1 317 ? 2.129 -6.093 -17.135 1.00 86.50 317 GLY A N 1
ATOM 2432 C CA . GLY A 1 317 ? 3.132 -6.290 -16.085 1.00 86.50 317 GLY A CA 1
ATOM 2433 C C . GLY A 1 317 ? 3.026 -7.666 -15.417 1.00 86.50 317 GLY A C 1
ATOM 2434 O O . GLY A 1 317 ? 4.025 -8.374 -15.297 1.00 86.50 317 GLY A O 1
ATOM 2435 N N . LEU A 1 318 ? 1.808 -8.105 -15.076 1.00 83.56 318 LEU A N 1
ATOM 2436 C CA . LEU A 1 318 ? 1.566 -9.437 -14.506 1.00 83.56 318 LEU A CA 1
ATOM 2437 C C . LEU A 1 318 ? 1.943 -10.568 -15.476 1.00 83.56 318 LEU A C 1
ATOM 2439 O O . LEU A 1 318 ? 2.482 -11.600 -15.066 1.00 83.56 318 LEU A O 1
ATOM 2443 N N . ARG A 1 319 ? 1.662 -10.396 -16.771 1.00 90.81 319 ARG A N 1
ATOM 2444 C CA . ARG A 1 319 ? 2.032 -11.376 -17.802 1.00 90.81 319 ARG A CA 1
ATOM 2445 C C . ARG A 1 319 ? 3.548 -11.486 -17.951 1.00 90.81 319 ARG A C 1
ATOM 2447 O O . ARG A 1 319 ? 4.050 -12.602 -18.045 1.00 90.81 319 ARG A O 1
ATOM 2454 N N . ILE A 1 320 ? 4.270 -10.364 -17.921 1.00 91.38 320 ILE A N 1
ATOM 2455 C CA . ILE A 1 320 ? 5.742 -10.332 -17.950 1.00 91.38 320 ILE A CA 1
ATOM 2456 C C . ILE A 1 320 ? 6.319 -11.071 -16.737 1.00 91.38 320 ILE A C 1
ATOM 2458 O O . ILE A 1 320 ? 7.170 -11.943 -16.901 1.00 91.38 320 ILE A O 1
ATOM 2462 N N . ASP A 1 321 ? 5.804 -10.801 -15.537 1.00 87.44 321 ASP A N 1
ATOM 2463 C CA . ASP A 1 321 ? 6.233 -11.488 -14.310 1.00 87.44 321 ASP A CA 1
ATOM 2464 C C . ASP A 1 321 ? 5.972 -13.004 -14.381 1.00 87.44 321 ASP A C 1
ATOM 2466 O O . ASP A 1 321 ? 6.829 -13.830 -14.059 1.00 87.44 321 ASP A O 1
ATOM 2470 N N . THR A 1 322 ? 4.818 -13.391 -14.932 1.00 90.75 322 THR A N 1
ATOM 2471 C CA . THR A 1 322 ? 4.482 -14.801 -15.179 1.00 90.75 322 THR A CA 1
ATOM 2472 C C . THR A 1 322 ? 5.469 -15.458 -16.150 1.00 90.75 322 THR A C 1
ATOM 2474 O O . THR A 1 322 ? 5.861 -16.609 -15.939 1.00 90.75 322 THR A O 1
ATOM 2477 N N . LEU A 1 323 ? 5.913 -14.746 -17.194 1.00 94.00 323 LEU A N 1
ATOM 2478 C CA . LEU A 1 323 ? 6.943 -15.243 -18.112 1.00 94.00 323 LEU A CA 1
ATOM 2479 C C . LEU A 1 323 ? 8.286 -15.443 -17.404 1.00 94.00 323 LEU A C 1
ATOM 2481 O O . LEU A 1 323 ? 8.933 -16.464 -17.642 1.00 94.00 323 LEU A O 1
ATOM 2485 N N . PHE A 1 324 ? 8.687 -14.531 -16.511 1.00 93.50 324 PHE A N 1
ATOM 2486 C CA . PHE A 1 324 ? 9.891 -14.720 -15.697 1.00 93.50 324 PHE A CA 1
ATOM 2487 C C . PHE A 1 324 ? 9.790 -15.956 -14.804 1.00 93.50 324 PHE A C 1
ATOM 2489 O O . PHE A 1 324 ? 10.728 -16.750 -14.764 1.00 93.50 324 PHE A O 1
ATOM 2496 N N . GLY A 1 325 ? 8.647 -16.178 -14.150 1.00 88.25 325 GLY A N 1
ATOM 2497 C CA . GLY A 1 325 ? 8.426 -17.376 -13.338 1.00 88.25 325 GLY A CA 1
ATOM 2498 C C . GLY A 1 325 ? 8.443 -18.679 -14.149 1.00 88.25 325 GLY A C 1
ATOM 2499 O O . GLY A 1 325 ? 9.001 -19.680 -13.705 1.00 88.25 325 GLY A O 1
ATOM 2500 N N . ALA A 1 326 ? 7.859 -18.676 -15.350 1.00 92.69 326 ALA A N 1
ATOM 2501 C CA . ALA A 1 326 ? 7.732 -19.874 -16.182 1.00 92.69 326 ALA A CA 1
ATOM 2502 C C . ALA A 1 326 ? 9.013 -20.232 -16.959 1.00 92.69 326 ALA A C 1
ATOM 2504 O O . ALA A 1 326 ? 9.311 -21.413 -17.152 1.00 92.69 326 ALA A O 1
ATOM 2505 N N . LEU A 1 327 ? 9.754 -19.227 -17.437 1.00 94.44 327 LEU A N 1
ATOM 2506 C CA . LEU A 1 327 ? 10.917 -19.400 -18.321 1.00 94.44 327 LEU A CA 1
ATOM 2507 C C . LEU A 1 327 ? 12.260 -19.140 -17.619 1.00 94.44 327 LEU A C 1
ATOM 2509 O O . LEU A 1 327 ? 13.322 -19.386 -18.206 1.00 94.44 327 LEU A O 1
ATOM 2513 N N . GLY A 1 328 ? 12.219 -18.669 -16.374 1.00 90.31 328 GLY A N 1
ATOM 2514 C CA . GLY A 1 328 ? 13.377 -18.481 -15.513 1.00 90.31 328 GLY A CA 1
ATOM 2515 C C . GLY A 1 328 ? 13.931 -19.776 -14.908 1.00 90.31 328 GLY A C 1
ATOM 2516 O O . GLY A 1 328 ? 13.482 -20.888 -15.214 1.00 90.31 328 GLY A O 1
ATOM 2517 N N . PRO A 1 329 ? 14.975 -19.669 -14.070 1.00 88.56 329 PRO A N 1
ATOM 2518 C CA . PRO A 1 329 ? 15.474 -20.805 -13.309 1.00 88.56 329 PRO A CA 1
ATOM 2519 C C . PRO A 1 329 ? 14.402 -21.293 -12.324 1.00 88.56 329 PRO A C 1
ATOM 2521 O O . PRO A 1 329 ? 13.776 -20.493 -11.635 1.00 88.56 329 PRO A O 1
ATOM 2524 N N . CYS A 1 330 ? 14.205 -22.612 -12.239 1.00 80.75 330 CYS A N 1
ATOM 2525 C CA . CYS A 1 330 ? 13.373 -23.202 -11.192 1.00 80.75 330 CYS A CA 1
ATOM 2526 C C . CYS A 1 330 ? 14.023 -22.900 -9.835 1.00 80.75 330 CYS A C 1
ATOM 2528 O O . CYS A 1 330 ? 15.140 -23.361 -9.594 1.00 80.75 330 CYS A O 1
ATOM 2530 N N . SER A 1 331 ? 13.349 -22.102 -9.007 1.00 59.28 331 SER A N 1
ATOM 2531 C CA . SER A 1 331 ? 13.716 -21.839 -7.610 1.00 59.28 331 SER A CA 1
ATOM 2532 C C . SER A 1 331 ? 13.515 -23.060 -6.725 1.00 59.28 331 SER A C 1
ATOM 2534 O O . SER A 1 331 ? 12.479 -23.734 -6.934 1.00 59.28 331 SER A O 1
#

pLDDT: mean 81.35, std 19.67, range [36.94, 98.75]

Organism: NCBI:txid2065

Foldseek 3Di:
DDDDDDDDDDDDDDDDDDDDDDDDDDDDDDDDDDDDDDDDDDDDDDPPPPPPPPPPPPPDDPLVVVLVQFQLLLLLLLLLLVLVLVLVVLVVVLPDPVCVVVQPPCNSVVSVVVSVVSVVVNLLSVVLSCVSVPHALVRNCVVVVHDSVVSCVVNVVVNVLSVVCVVDQWDADPVNPDTDGSRDPCSSRVVVSQQVSLVSCVVVDLFPFSRPSVLVGGPAPPPPDDGPWRKRKFKFFLVCQLVLVVVLLVLLVHDDVPPSVVVSVQQLQFAPVDPVRWDWDWRQGPVGIKIWTWHQYPVDNRIIMIIITPPPDPVSSVVNSVSRCVRHDDD

Radius of gyration: 32.78 Å; chains: 1; bounding box: 59×117×92 Å

Secondary structure (DSSP, 8-state):
---------PPPPPPPPPPPPPPP-PPPP------PPPP--------------PPP--S--HHHHHHHTS-HHHHHHHHHHHHHHHHHHHHHHHT-GGGGGGS-TTHHHHHHHHHHHHHHHHHHHHHHHHHHTT--HHHHHHHHTS-HHHHHHHHHHHHHHHHHHHHS-EEE-TTSSSEEESS-HHHHSHHHHHHHHHHHHHTTS----S-TTTTTTSPPPPBTBPP----EEEEEEGGGHHHHHHHHHHHTT------HHHHHHHGGG--TT-GGG-EEEEEEETTEEEEEEEEE-TT-TTEEEEEEE---SHHHHHHHHHHHHHHS---